Protein AF-A0A9Q4KYX9-F1 (afdb_monomer_lite)

Radius of gyration: 36.78 Å; chains: 1; bounding box: 116×82×74 Å

Sequence (321 aa):
MAEQTEFSCVSCETTFDPSPNGGFCPNCNTPHPDYEAPSGDDADSSDEESETADDAADDEDDLEVEYDEGEEAETDDEDEAETDADGEAEDDGDTPEEDEPATIECQSCDSTVDASAAFCPNCGEELEEADESEADESVELTECPDCGNSIDEESFCPSCGTDLDAIRESGGVDADDEEAADEAVDDEIGDDEADDADDETADDDASDDEASDDDADDVPTEVTLEIDGEPYTFGDGDVFGRRDEEWLADLVSASGGREEARYLSGEHLEFAVEDDGVYVTDVSTNGTKRNGTAMDGSEEKLEDGDTLELAGRAEIDVKLS

Structure (mmCIF, N/CA/C/O backbone):
data_AF-A0A9Q4KYX9-F1
#
_entry.id   AF-A0A9Q4KYX9-F1
#
loop_
_atom_site.group_PDB
_atom_site.id
_atom_site.type_symbol
_atom_site.label_atom_id
_atom_site.label_alt_id
_atom_site.label_comp_id
_atom_site.label_asym_id
_atom_site.label_entity_id
_atom_site.label_seq_id
_atom_site.pdbx_PDB_ins_code
_atom_site.Cartn_x
_atom_site.Cartn_y
_atom_site.Cartn_z
_atom_site.occupancy
_atom_site.B_iso_or_equiv
_atom_site.auth_seq_id
_atom_site.auth_comp_id
_atom_site.auth_asym_id
_atom_site.auth_atom_id
_atom_site.pdbx_PDB_model_num
ATOM 1 N N . MET A 1 1 ? 11.533 43.735 -27.942 1.00 39.75 1 MET A N 1
ATOM 2 C CA . MET A 1 1 ? 10.965 42.925 -29.035 1.00 39.75 1 MET A CA 1
ATOM 3 C C . MET A 1 1 ? 11.273 41.508 -28.609 1.00 39.75 1 MET A C 1
ATOM 5 O O . MET A 1 1 ? 12.447 41.190 -28.579 1.00 39.75 1 MET A O 1
ATOM 9 N N . ALA A 1 2 ? 10.293 40.781 -28.072 1.00 48.69 2 ALA A N 1
ATOM 10 C CA . ALA A 1 2 ? 10.509 39.403 -27.642 1.00 48.69 2 ALA A CA 1
ATOM 11 C C . ALA A 1 2 ? 10.568 38.551 -28.911 1.00 48.69 2 ALA A C 1
ATOM 13 O O . ALA A 1 2 ? 9.602 38.507 -29.673 1.00 48.69 2 ALA A O 1
ATOM 14 N N . GLU A 1 3 ? 11.744 38.015 -29.194 1.00 54.50 3 GLU A N 1
ATOM 15 C CA . GLU A 1 3 ? 11.976 37.076 -30.279 1.00 54.50 3 GLU A CA 1
ATOM 16 C C . GLU A 1 3 ? 11.372 35.753 -29.796 1.00 54.50 3 GLU A C 1
ATOM 18 O O . GLU A 1 3 ? 11.908 35.122 -28.891 1.00 54.50 3 GLU A O 1
ATOM 23 N N . GLN A 1 4 ? 10.174 35.412 -30.279 1.00 54.16 4 GLN A N 1
ATOM 24 C CA . GLN A 1 4 ? 9.513 34.157 -29.913 1.00 54.16 4 GLN A CA 1
ATOM 25 C C . GLN A 1 4 ? 10.382 33.019 -30.450 1.00 54.16 4 GLN A C 1
ATOM 27 O O . GLN A 1 4 ? 10.523 32.886 -31.667 1.00 54.16 4 GLN A O 1
ATOM 32 N N . THR A 1 5 ? 11.019 32.271 -29.551 1.00 68.81 5 THR A N 1
ATOM 33 C CA . THR A 1 5 ? 11.904 31.161 -29.914 1.00 68.81 5 THR A CA 1
ATOM 34 C C . THR A 1 5 ? 11.106 29.883 -29.698 1.00 68.81 5 THR A C 1
ATOM 36 O O . THR A 1 5 ? 11.122 29.282 -28.632 1.00 68.81 5 THR A O 1
ATOM 39 N N . GLU A 1 6 ? 10.292 29.553 -30.695 1.00 76.31 6 GLU A N 1
ATOM 40 C CA . GLU A 1 6 ? 9.500 28.327 -30.738 1.00 76.31 6 GLU A CA 1
ATOM 41 C C . GLU A 1 6 ? 10.394 27.152 -31.168 1.00 76.31 6 GLU A C 1
ATOM 43 O O . GLU A 1 6 ? 11.068 27.224 -32.197 1.00 76.31 6 GLU A O 1
ATOM 48 N N . PHE A 1 7 ? 10.418 26.081 -30.372 1.00 76.38 7 PHE A N 1
ATOM 49 C CA . PHE A 1 7 ? 11.241 24.892 -30.613 1.00 76.38 7 PHE A CA 1
ATOM 50 C C . PHE A 1 7 ? 10.361 23.662 -30.834 1.00 76.38 7 PHE A C 1
ATOM 52 O O . PHE A 1 7 ? 9.323 23.507 -30.193 1.00 76.38 7 PHE A O 1
ATOM 59 N N . SER A 1 8 ? 10.763 22.777 -31.746 1.00 84.88 8 SER A N 1
ATOM 60 C CA . SER A 1 8 ? 10.090 21.497 -31.988 1.00 84.88 8 SER A CA 1
ATOM 61 C C . SER A 1 8 ? 10.689 20.400 -31.115 1.00 84.88 8 SER A C 1
ATOM 63 O O . SER A 1 8 ? 11.897 20.171 -31.153 1.00 84.88 8 SER A O 1
ATOM 65 N N . CYS A 1 9 ? 9.850 19.693 -30.365 1.00 83.44 9 CYS A N 1
ATOM 66 C CA . CYS A 1 9 ? 10.270 18.531 -29.595 1.00 83.44 9 CYS A CA 1
ATOM 67 C C . CYS A 1 9 ? 10.758 17.407 -30.520 1.00 83.44 9 CYS A C 1
ATOM 69 O O . C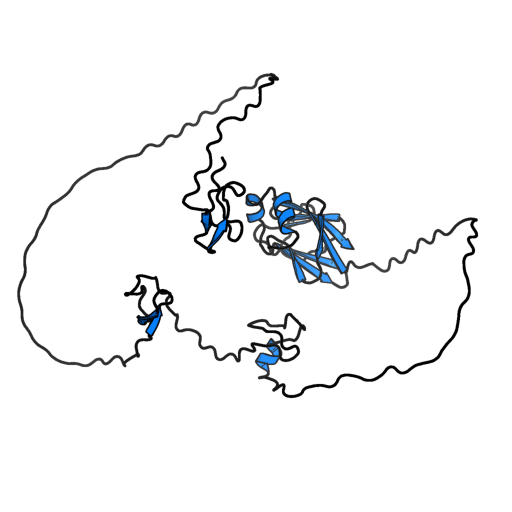YS A 1 9 ? 10.091 17.079 -31.496 1.00 83.44 9 CYS A O 1
ATOM 71 N N . VAL A 1 10 ? 11.893 16.788 -30.187 1.00 85.44 10 VAL A N 1
ATOM 72 C CA . VAL A 1 10 ? 12.452 15.672 -30.966 1.00 85.44 10 VAL A CA 1
ATOM 73 C C . VAL A 1 10 ? 11.676 14.362 -30.772 1.00 85.44 10 VAL A C 1
ATOM 75 O O . VAL A 1 10 ? 11.695 13.517 -31.656 1.00 85.44 10 VAL A O 1
ATOM 78 N N . SER A 1 11 ? 10.980 14.209 -29.639 1.00 83.62 11 SER A N 1
ATOM 79 C CA . SER A 1 11 ? 10.285 12.967 -29.269 1.00 83.62 11 SER A CA 1
ATOM 80 C C . SER A 1 11 ? 8.837 12.910 -29.747 1.00 83.62 11 SER A C 1
ATOM 82 O O . SER A 1 11 ? 8.336 11.837 -30.052 1.00 83.62 11 SER A O 1
ATOM 84 N N . CYS A 1 12 ? 8.142 14.049 -29.786 1.00 88.06 12 CYS A N 1
ATOM 85 C CA . CYS A 1 12 ? 6.713 14.103 -30.123 1.00 88.06 12 CYS A CA 1
ATOM 86 C C . CYS A 1 12 ? 6.371 15.169 -31.171 1.00 88.06 12 CYS A C 1
ATOM 88 O O . CYS A 1 12 ? 5.204 15.520 -31.337 1.00 88.06 12 CYS A O 1
ATOM 90 N N . GLU A 1 13 ? 7.391 15.750 -31.815 1.00 84.31 13 GLU A N 1
ATOM 91 C CA . GLU A 1 13 ? 7.285 16.754 -32.889 1.00 84.31 13 GLU A CA 1
ATOM 92 C C . GLU A 1 13 ? 6.485 18.020 -32.520 1.00 84.31 13 GLU A C 1
ATOM 94 O O . GLU A 1 13 ? 6.215 18.881 -33.358 1.00 84.31 13 GLU A O 1
ATOM 99 N N . THR A 1 14 ? 6.134 18.182 -31.243 1.00 85.31 14 THR A N 1
ATOM 100 C CA . THR A 1 14 ? 5.319 19.295 -30.762 1.00 85.31 14 THR A CA 1
ATOM 101 C C . THR A 1 14 ? 6.148 20.572 -30.725 1.00 85.31 14 THR A C 1
ATOM 103 O O . THR A 1 14 ? 7.193 20.623 -30.076 1.00 85.31 14 THR A O 1
ATOM 106 N N . THR A 1 15 ? 5.675 21.624 -31.393 1.00 87.12 15 THR A N 1
ATOM 107 C CA . THR A 1 15 ? 6.263 22.967 -31.306 1.00 87.12 15 THR A CA 1
ATOM 108 C C . THR A 1 15 ? 5.779 23.677 -30.045 1.00 87.12 15 THR A C 1
ATOM 110 O O . THR A 1 15 ? 4.575 23.854 -29.859 1.00 87.12 15 THR A O 1
ATOM 113 N N . PHE A 1 16 ? 6.701 24.101 -29.184 1.00 83.62 16 PHE A N 1
ATOM 114 C CA . PHE A 1 16 ? 6.383 24.786 -27.932 1.00 83.62 16 PHE A CA 1
ATOM 115 C C . PHE A 1 16 ? 7.427 25.857 -27.576 1.00 83.62 16 PHE A C 1
ATOM 117 O O . PHE A 1 16 ? 8.534 25.872 -28.115 1.00 83.62 16 PHE A O 1
ATOM 124 N N . ASP A 1 17 ? 7.060 26.772 -26.673 1.00 84.12 17 ASP A N 1
ATOM 125 C CA . ASP A 1 17 ? 7.996 27.728 -26.073 1.00 84.12 17 ASP A CA 1
ATOM 126 C C . ASP A 1 17 ? 8.567 27.122 -24.778 1.00 84.12 17 ASP A C 1
ATOM 128 O O . ASP A 1 17 ? 7.794 26.790 -23.868 1.00 84.12 17 ASP A O 1
ATOM 132 N N . PRO A 1 18 ? 9.892 26.932 -24.680 1.00 72.81 18 PRO A N 1
ATOM 133 C CA . PRO A 1 18 ? 10.507 26.300 -23.522 1.00 72.81 18 PRO A CA 1
ATOM 134 C C . PRO A 1 18 ? 10.666 27.234 -22.316 1.00 72.81 18 PRO A C 1
ATOM 136 O O . PRO A 1 18 ? 10.884 26.732 -21.215 1.00 72.81 18 PRO A O 1
ATOM 139 N N . SER A 1 19 ? 10.520 28.557 -22.471 1.00 77.81 19 SER A N 1
ATOM 140 C CA . SER A 1 19 ? 10.733 29.527 -21.384 1.00 77.81 19 SER A CA 1
ATOM 141 C C . SER A 1 19 ? 9.795 29.340 -20.179 1.00 77.81 19 SER A C 1
ATOM 143 O O . SER A 1 19 ? 10.288 29.368 -19.052 1.00 77.81 19 SER A O 1
ATOM 145 N N . PRO A 1 20 ? 8.467 29.134 -20.338 1.00 79.38 20 PRO A N 1
ATOM 146 C CA . PRO A 1 20 ? 7.572 28.905 -19.201 1.00 79.38 20 PRO A CA 1
ATOM 147 C C . PRO A 1 20 ? 7.720 27.514 -18.573 1.00 79.38 20 PRO A C 1
ATOM 149 O O . PRO A 1 20 ? 7.350 27.345 -17.417 1.00 79.38 20 PRO A O 1
ATOM 152 N N . ASN A 1 21 ? 8.257 26.537 -19.310 1.00 76.62 21 ASN A N 1
ATOM 153 C CA . ASN A 1 21 ? 8.382 25.143 -18.867 1.00 76.62 21 ASN A CA 1
ATOM 154 C C . ASN A 1 21 ? 9.833 24.752 -18.539 1.00 76.62 21 ASN A C 1
ATOM 156 O O . ASN A 1 21 ? 10.159 23.570 -18.486 1.00 76.62 21 ASN A O 1
ATOM 160 N N . GLY A 1 22 ? 10.730 25.731 -18.377 1.00 79.56 22 GLY A N 1
ATOM 161 C CA . GLY A 1 22 ? 12.123 25.490 -17.996 1.00 79.56 22 GLY A CA 1
ATOM 162 C C . GLY A 1 22 ? 12.908 24.588 -18.956 1.00 79.56 22 GLY A C 1
ATOM 163 O O . GLY A 1 22 ? 13.826 23.908 -18.509 1.00 79.56 22 GLY A O 1
ATOM 164 N N . GLY A 1 23 ? 12.560 24.555 -20.246 1.00 81.44 23 GLY A N 1
ATOM 165 C CA . GLY A 1 23 ? 13.227 23.699 -21.236 1.00 81.44 23 GLY A CA 1
ATOM 166 C C . GLY A 1 23 ? 12.545 22.368 -21.536 1.00 81.44 23 GLY A C 1
ATOM 167 O O . GLY A 1 23 ? 13.012 21.655 -22.423 1.00 81.44 23 GLY A O 1
ATOM 168 N N . PHE A 1 24 ? 11.452 22.026 -20.851 1.00 85.56 24 PHE A N 1
ATOM 169 C CA . PHE A 1 24 ? 10.786 20.728 -20.989 1.00 85.56 24 PHE A CA 1
ATOM 170 C C . PHE A 1 24 ? 9.553 20.793 -21.888 1.00 85.56 24 PHE A C 1
ATOM 172 O O . PHE A 1 24 ? 8.756 21.732 -21.818 1.00 85.56 24 PHE A O 1
ATOM 179 N N . CYS A 1 25 ? 9.382 19.776 -22.738 1.00 86.75 25 CYS A N 1
ATOM 180 C CA . CYS A 1 25 ? 8.198 19.658 -23.581 1.00 86.75 25 CYS A CA 1
ATOM 181 C C . CYS A 1 25 ? 6.944 19.393 -22.729 1.00 86.75 25 CYS A C 1
ATOM 183 O O . CYS A 1 25 ? 6.924 18.408 -21.998 1.00 86.75 25 CYS A O 1
ATOM 185 N N . PRO A 1 26 ? 5.858 20.172 -22.863 1.00 83.62 26 PRO A N 1
ATOM 186 C CA . PRO A 1 26 ? 4.655 19.991 -22.045 1.00 83.62 26 PRO A CA 1
ATOM 187 C C . PRO A 1 26 ? 3.869 18.711 -22.363 1.00 83.62 26 PRO A C 1
ATOM 189 O O . PRO A 1 26 ? 2.952 18.368 -21.629 1.00 83.62 26 PRO A O 1
ATOM 192 N N . ASN A 1 27 ? 4.174 18.035 -23.475 1.00 83.00 27 ASN A N 1
ATOM 193 C CA . ASN A 1 27 ? 3.432 16.854 -23.909 1.00 83.00 27 ASN A CA 1
ATOM 194 C C . ASN A 1 27 ? 4.113 15.540 -23.498 1.00 83.00 27 ASN A C 1
ATOM 196 O O . ASN A 1 27 ? 3.444 14.618 -23.056 1.00 83.00 27 ASN A O 1
ATOM 200 N N . CYS A 1 28 ? 5.439 15.466 -23.610 1.00 86.88 28 CYS A N 1
ATOM 201 C CA . CYS A 1 28 ? 6.199 14.241 -23.337 1.00 86.88 28 CYS A CA 1
ATOM 202 C C . CYS A 1 28 ? 7.338 14.443 -22.329 1.00 86.88 28 CYS A C 1
ATOM 204 O O . CYS A 1 28 ? 8.198 13.577 -22.185 1.00 86.88 28 CYS A O 1
ATOM 206 N N . ASN A 1 29 ? 7.402 15.619 -21.697 1.00 84.06 29 ASN A N 1
ATOM 207 C CA . ASN A 1 29 ? 8.410 16.011 -20.712 1.00 84.06 29 ASN A CA 1
ATOM 208 C C . ASN A 1 29 ? 9.868 15.794 -21.161 1.00 84.06 29 ASN A C 1
ATOM 210 O O . ASN A 1 29 ? 10.777 15.697 -20.343 1.00 84.06 29 ASN A O 1
ATOM 214 N N . THR A 1 30 ? 10.119 15.717 -22.472 1.00 84.88 30 THR A N 1
ATOM 215 C CA . THR A 1 30 ? 11.477 15.585 -23.002 1.00 84.88 30 THR A CA 1
ATOM 216 C C . THR A 1 30 ? 12.200 16.933 -22.881 1.00 84.88 30 THR A C 1
ATOM 218 O O . THR A 1 30 ? 11.659 17.940 -23.356 1.00 84.88 30 THR A O 1
ATOM 221 N N . PRO A 1 31 ? 13.403 16.980 -22.277 1.00 81.69 31 PRO A N 1
ATOM 222 C CA . PRO A 1 31 ? 14.211 18.192 -22.210 1.00 81.69 31 PRO A CA 1
ATOM 223 C C . PRO A 1 31 ? 14.716 18.578 -23.602 1.00 81.69 31 PRO A C 1
ATOM 225 O O . PRO A 1 31 ? 15.186 17.734 -24.368 1.00 81.69 31 PRO A O 1
ATOM 228 N N . HIS A 1 32 ? 14.631 19.859 -23.948 1.00 78.25 32 HIS A N 1
ATOM 229 C CA . HIS A 1 32 ? 15.130 20.343 -25.227 1.00 78.25 32 HIS A CA 1
ATOM 230 C C . HIS A 1 32 ? 16.661 20.538 -25.173 1.00 78.25 32 HIS A C 1
ATOM 232 O O . HIS A 1 32 ? 17.138 21.291 -24.323 1.00 78.25 32 HIS A O 1
ATOM 238 N N . PRO A 1 33 ? 17.448 19.925 -26.082 1.00 72.25 33 PRO A N 1
ATOM 239 C CA . PRO A 1 33 ? 18.915 19.900 -25.994 1.00 72.25 33 PRO A CA 1
ATOM 240 C C . PRO A 1 33 ? 19.588 21.266 -26.205 1.00 72.25 33 PRO A C 1
ATOM 242 O O . PRO A 1 33 ? 20.738 21.441 -25.819 1.00 72.25 33 PRO A O 1
ATOM 245 N N . ASP A 1 34 ? 18.881 22.223 -26.811 1.00 70.25 34 ASP A N 1
ATOM 246 C CA . ASP A 1 34 ? 19.382 23.577 -27.108 1.00 70.25 34 ASP A CA 1
ATOM 247 C C . ASP A 1 34 ? 18.855 24.642 -26.120 1.00 70.25 34 ASP A C 1
ATOM 249 O O . ASP A 1 34 ? 19.051 25.836 -26.324 1.00 70.25 34 ASP A O 1
ATOM 253 N N . TYR A 1 35 ? 18.129 24.245 -25.065 1.00 74.06 35 TYR A N 1
ATOM 254 C CA . TYR A 1 35 ? 17.616 25.204 -24.082 1.00 74.06 35 TYR A CA 1
ATOM 255 C C . TYR A 1 35 ? 18.672 25.529 -23.017 1.00 74.06 35 TYR A C 1
ATOM 257 O O . TYR A 1 35 ? 18.879 24.772 -22.069 1.00 74.06 35 TYR A O 1
ATOM 265 N N . GLU A 1 36 ? 19.314 26.689 -23.147 1.00 66.31 36 GLU A N 1
ATOM 266 C CA . GLU A 1 36 ? 20.147 27.273 -22.094 1.00 66.31 36 GLU A CA 1
ATOM 267 C C . GLU A 1 36 ? 19.270 28.110 -21.147 1.00 66.31 36 GLU A C 1
ATOM 269 O O . GLU A 1 36 ? 18.744 29.161 -21.523 1.00 66.31 36 GLU A O 1
ATOM 274 N N . ALA A 1 37 ? 19.093 27.650 -19.904 1.00 60.75 37 ALA A N 1
ATOM 275 C CA . ALA A 1 37 ? 18.365 28.413 -18.893 1.00 60.75 37 ALA A CA 1
ATOM 276 C C . ALA A 1 37 ? 19.088 29.746 -18.602 1.00 60.75 37 ALA A C 1
ATOM 278 O O . ALA A 1 37 ? 20.311 29.749 -18.420 1.00 60.75 37 ALA A O 1
ATOM 279 N N . PRO A 1 38 ? 18.374 30.886 -18.511 1.00 57.44 38 PRO A N 1
ATOM 280 C CA . PRO A 1 38 ? 19.005 32.144 -18.141 1.00 57.44 38 PRO A CA 1
ATOM 281 C C . PRO A 1 38 ? 19.521 32.036 -16.703 1.00 57.44 38 PRO A C 1
ATOM 283 O O . PRO A 1 38 ? 18.741 31.861 -15.768 1.00 57.44 38 PRO A O 1
ATOM 286 N N . SER A 1 39 ? 20.840 32.127 -16.525 1.00 49.47 39 SER A N 1
ATOM 287 C CA . SER A 1 39 ? 21.488 32.150 -15.212 1.00 49.47 39 SER A CA 1
ATOM 288 C C . SER A 1 39 ? 21.044 33.412 -14.465 1.00 49.47 39 SER A C 1
ATOM 290 O O . SER A 1 39 ? 21.536 34.509 -14.726 1.00 49.47 39 SER A O 1
ATOM 292 N N . GLY A 1 40 ? 20.044 33.272 -13.598 1.00 46.78 40 GLY A N 1
ATOM 293 C CA . GLY A 1 40 ? 19.577 34.334 -12.717 1.00 46.78 40 GLY A CA 1
ATOM 294 C C . GLY A 1 40 ? 20.472 34.445 -11.489 1.00 46.78 40 GLY A C 1
ATOM 295 O O . GLY A 1 40 ? 20.172 33.849 -10.460 1.00 46.78 40 GLY A O 1
ATOM 296 N N . ASP A 1 41 ? 21.553 35.215 -11.598 1.00 48.03 41 ASP A N 1
ATOM 297 C CA . ASP A 1 41 ? 22.024 36.020 -10.469 1.00 48.03 41 ASP A CA 1
ATOM 298 C C . ASP A 1 41 ? 20.931 37.060 -10.128 1.00 48.03 41 ASP A C 1
ATOM 300 O O . ASP A 1 41 ? 20.212 37.515 -11.018 1.00 48.03 41 ASP A O 1
ATOM 304 N N . ASP A 1 42 ? 20.842 37.433 -8.847 1.00 48.72 42 ASP A N 1
ATOM 305 C CA . ASP A 1 42 ? 19.945 38.431 -8.233 1.00 48.72 42 ASP A CA 1
ATOM 306 C C . ASP A 1 42 ? 18.595 37.930 -7.664 1.00 48.72 42 ASP A C 1
ATOM 308 O O . ASP A 1 42 ? 17.529 38.082 -8.263 1.00 48.72 42 ASP A O 1
ATOM 312 N N . ALA A 1 43 ? 18.624 37.493 -6.398 1.00 46.00 43 ALA A N 1
ATOM 313 C CA . ALA A 1 43 ? 17.553 37.782 -5.438 1.00 46.00 43 ALA A CA 1
ATOM 314 C C . ALA A 1 43 ? 18.109 37.895 -4.006 1.00 46.00 43 ALA A C 1
ATOM 316 O O . ALA A 1 43 ? 18.207 36.933 -3.250 1.00 46.00 43 ALA A O 1
ATOM 317 N N . ASP A 1 44 ? 18.478 39.132 -3.686 1.00 46.66 44 ASP A N 1
ATOM 318 C CA . ASP A 1 44 ? 18.613 39.740 -2.364 1.00 46.66 44 ASP A CA 1
ATOM 319 C C . ASP A 1 44 ? 17.484 39.325 -1.395 1.00 46.66 44 ASP A C 1
ATOM 321 O O . ASP A 1 44 ? 16.301 39.555 -1.660 1.00 46.66 44 ASP A O 1
ATOM 325 N N . SER A 1 45 ? 17.844 38.768 -0.236 1.00 39.09 45 SER A N 1
ATOM 326 C CA . SER A 1 45 ? 17.020 38.899 0.965 1.00 39.09 45 SER A CA 1
ATOM 327 C C . SER A 1 45 ? 17.914 39.121 2.176 1.00 39.09 45 SER A C 1
ATOM 329 O O . SER A 1 45 ? 18.793 38.323 2.493 1.00 39.09 45 SER A O 1
ATOM 331 N N . SER A 1 46 ? 17.713 40.290 2.772 1.00 45.28 46 SER A N 1
ATOM 332 C CA . SER A 1 46 ? 18.509 40.883 3.833 1.00 45.28 46 SER A CA 1
ATOM 333 C C . SER A 1 46 ? 18.380 40.136 5.163 1.00 45.28 46 SER A C 1
ATOM 335 O O . SER A 1 46 ? 17.280 39.900 5.653 1.00 45.28 46 SER A O 1
ATOM 337 N N . ASP A 1 47 ? 19.543 39.817 5.722 1.00 42.88 47 ASP A N 1
ATOM 338 C CA . ASP A 1 47 ? 19.972 40.050 7.106 1.00 42.88 47 ASP A CA 1
ATOM 339 C C . ASP A 1 47 ? 18.941 40.730 8.037 1.00 42.88 47 ASP A C 1
ATOM 341 O O . ASP A 1 47 ? 18.598 41.892 7.824 1.00 42.88 47 ASP A O 1
ATOM 345 N N . GLU A 1 48 ? 18.516 40.025 9.092 1.00 48.62 48 GLU A N 1
ATOM 346 C CA . GLU A 1 48 ? 18.322 40.598 10.433 1.00 48.62 48 GLU A CA 1
ATOM 347 C C . GLU A 1 48 ? 18.834 39.581 11.466 1.00 48.62 48 GLU A C 1
ATOM 349 O O . GLU A 1 48 ? 18.324 38.467 11.611 1.00 48.62 48 GLU A O 1
ATOM 354 N N . GLU A 1 49 ? 19.888 39.993 12.162 1.00 49.91 49 GLU A N 1
ATOM 355 C CA . GLU A 1 49 ? 20.591 39.261 13.205 1.00 49.91 49 GLU A CA 1
ATOM 356 C C . GLU A 1 49 ? 19.738 39.080 14.476 1.00 49.91 49 GLU A C 1
ATOM 358 O O . GLU A 1 49 ? 19.094 40.010 14.967 1.00 49.91 49 GLU A O 1
ATOM 363 N N . SER A 1 50 ? 19.812 37.899 15.097 1.00 42.59 50 SER A N 1
ATOM 364 C CA . SER A 1 50 ? 19.599 37.780 16.542 1.00 42.59 50 SER A CA 1
ATOM 365 C C . SER A 1 50 ? 20.532 36.730 17.137 1.00 42.59 50 SER A C 1
ATOM 367 O O . SER A 1 50 ? 20.306 35.524 17.095 1.00 42.59 50 SER A O 1
ATOM 369 N N . GLU A 1 51 ? 21.628 37.254 17.666 1.00 46.91 51 GLU A N 1
ATOM 370 C CA . GLU A 1 51 ? 22.615 36.619 18.526 1.00 46.91 51 GLU A CA 1
ATOM 371 C C . GLU A 1 51 ? 22.004 36.038 19.820 1.00 46.91 51 GLU A C 1
ATOM 373 O O . GLU A 1 51 ? 21.342 36.765 20.551 1.00 46.91 51 GLU A O 1
ATOM 378 N N . THR A 1 52 ? 22.326 34.784 20.174 1.00 40.00 52 THR A N 1
ATOM 379 C CA . THR A 1 52 ? 22.780 34.425 21.537 1.00 40.00 52 THR A CA 1
ATOM 380 C C . THR A 1 52 ? 23.536 33.084 21.580 1.00 40.00 52 THR A C 1
ATOM 382 O O . THR A 1 52 ? 22.928 32.030 21.447 1.00 40.00 52 THR A O 1
ATOM 385 N N . ALA A 1 53 ? 24.837 33.194 21.879 1.00 45.81 53 ALA A N 1
ATOM 386 C CA . ALA A 1 53 ? 25.651 32.427 22.838 1.00 45.81 53 ALA A CA 1
ATOM 387 C C . ALA A 1 53 ? 25.862 30.896 22.706 1.00 45.81 53 ALA A C 1
ATOM 389 O O . ALA A 1 53 ? 24.957 30.110 22.952 1.00 45.81 53 ALA A O 1
ATOM 390 N N . ASP A 1 54 ? 27.150 30.566 22.499 1.00 47.22 54 ASP A N 1
ATOM 391 C CA . ASP A 1 54 ? 27.971 29.537 23.172 1.00 47.22 54 ASP A CA 1
ATOM 392 C C . ASP A 1 54 ? 27.376 28.131 23.379 1.00 47.22 54 ASP A C 1
ATOM 394 O O . ASP A 1 54 ? 26.552 27.931 24.267 1.00 47.22 54 ASP A O 1
ATOM 398 N N . ASP A 1 55 ? 27.949 27.127 22.705 1.00 41.56 55 ASP A N 1
ATOM 399 C CA . ASP A 1 55 ? 28.782 26.134 23.404 1.00 41.56 55 ASP A CA 1
ATOM 400 C C . ASP A 1 55 ? 29.699 25.403 22.407 1.00 41.56 55 ASP A C 1
ATOM 402 O O . ASP A 1 55 ? 29.326 25.125 21.268 1.00 41.56 55 ASP A O 1
ATOM 406 N N . ALA A 1 56 ? 30.932 25.154 22.834 1.00 49.66 56 ALA A N 1
ATOM 407 C CA . ALA A 1 56 ? 32.021 24.608 22.041 1.00 49.66 56 ALA A CA 1
ATOM 408 C C . ALA A 1 56 ? 32.246 23.121 22.343 1.00 49.66 56 ALA A C 1
ATOM 410 O O . ALA A 1 56 ? 32.399 22.766 23.508 1.00 49.66 56 ALA A O 1
ATOM 411 N N . ALA A 1 57 ? 32.392 22.299 21.302 1.00 46.81 57 ALA A N 1
ATOM 412 C CA . ALA A 1 57 ? 33.237 21.095 21.249 1.00 46.81 57 ALA A CA 1
ATOM 413 C C . ALA A 1 57 ? 33.152 20.540 19.811 1.00 46.81 57 ALA A C 1
ATOM 415 O O . ALA A 1 57 ? 32.055 20.322 19.315 1.00 46.81 57 ALA A O 1
ATOM 416 N N . ASP A 1 58 ? 34.236 20.565 19.034 1.00 47.88 58 ASP A N 1
ATOM 417 C CA . ASP A 1 58 ? 35.250 19.493 18.989 1.00 47.88 58 ASP A CA 1
ATOM 418 C C . ASP A 1 58 ? 34.723 18.291 18.189 1.00 47.88 58 ASP A C 1
ATOM 420 O O . ASP A 1 58 ? 33.960 17.497 18.727 1.00 47.88 58 ASP A O 1
ATOM 424 N N . ASP A 1 59 ? 35.055 18.225 16.896 1.00 48.28 59 ASP A N 1
ATOM 425 C CA . ASP A 1 59 ? 35.790 17.089 16.317 1.00 48.28 59 ASP A CA 1
ATOM 426 C C . ASP A 1 59 ? 36.130 17.413 14.852 1.00 48.28 59 ASP A C 1
ATOM 428 O O . ASP A 1 59 ? 35.250 17.669 14.028 1.00 48.28 59 ASP A O 1
ATOM 432 N N . GLU A 1 60 ? 37.425 17.461 14.553 1.00 60.31 60 GLU A N 1
ATOM 433 C CA . GLU A 1 60 ? 37.949 17.552 13.194 1.00 60.31 60 GLU A CA 1
ATOM 434 C C . GLU A 1 60 ? 38.384 16.145 12.793 1.00 60.31 60 GLU A C 1
ATOM 436 O O . GLU A 1 60 ? 39.343 15.631 13.367 1.00 60.31 60 GLU A O 1
ATOM 441 N N . ASP A 1 61 ? 37.718 15.537 11.811 1.00 47.22 61 ASP A N 1
ATOM 442 C CA . ASP A 1 61 ? 38.298 14.411 11.078 1.00 47.22 61 ASP A CA 1
ATOM 443 C C . ASP A 1 61 ? 38.205 14.691 9.577 1.00 47.22 61 ASP A C 1
ATOM 445 O O . ASP A 1 61 ? 37.191 14.515 8.900 1.00 47.22 61 ASP A O 1
ATOM 449 N N . ASP A 1 62 ? 39.318 15.254 9.131 1.00 47.22 62 ASP A N 1
ATOM 450 C CA . ASP A 1 62 ? 39.776 15.451 7.773 1.00 47.22 62 ASP A CA 1
ATOM 451 C C . ASP A 1 62 ? 40.387 14.125 7.297 1.00 47.22 62 ASP A C 1
ATOM 453 O O . ASP A 1 62 ? 41.395 13.672 7.843 1.00 47.22 62 ASP A O 1
ATOM 457 N N . LEU A 1 63 ? 39.764 13.474 6.313 1.00 49.16 63 LEU A N 1
ATOM 458 C CA . LEU A 1 63 ? 40.351 12.332 5.611 1.00 49.16 63 LEU A CA 1
ATOM 459 C C . LEU A 1 63 ? 40.294 12.568 4.105 1.00 49.16 63 LEU A C 1
ATOM 461 O O . LEU A 1 63 ? 39.453 12.032 3.381 1.00 49.16 63 LEU A O 1
ATOM 465 N N . GLU A 1 64 ? 41.251 13.369 3.648 1.00 50.62 64 GLU A N 1
ATOM 466 C CA . GLU A 1 64 ? 41.821 13.257 2.312 1.00 50.62 64 GLU A CA 1
ATOM 467 C C . GLU A 1 64 ? 42.569 11.910 2.214 1.00 50.62 64 GLU A C 1
ATOM 469 O O . GLU A 1 64 ? 43.406 11.582 3.056 1.00 50.62 64 GLU A O 1
ATOM 474 N N . VAL A 1 65 ? 42.258 11.099 1.199 1.00 50.78 65 VAL A N 1
ATOM 475 C CA . VAL A 1 65 ? 43.170 10.045 0.734 1.00 50.78 65 VAL A CA 1
ATOM 476 C C . VAL A 1 65 ? 43.387 10.211 -0.759 1.00 50.78 65 VAL A C 1
ATOM 478 O O . VAL A 1 65 ? 42.548 9.880 -1.599 1.00 50.78 65 VAL A O 1
ATOM 481 N N . GLU A 1 66 ? 44.538 10.792 -1.057 1.00 44.62 66 GLU A N 1
ATOM 482 C CA . GLU A 1 66 ? 45.108 10.943 -2.379 1.00 44.62 66 GLU A CA 1
ATOM 483 C C . GLU A 1 66 ? 45.577 9.625 -3.026 1.00 44.62 66 GLU A C 1
ATOM 485 O O . GLU A 1 66 ? 46.002 8.662 -2.391 1.00 44.62 66 GLU A O 1
ATOM 490 N N . TYR A 1 67 ? 45.485 9.672 -4.351 1.00 48.72 67 TYR A N 1
ATOM 491 C CA . TYR A 1 67 ? 45.991 8.808 -5.406 1.00 48.72 67 TYR A CA 1
ATOM 492 C C . TYR A 1 67 ? 47.428 8.298 -5.183 1.00 48.72 67 TYR A C 1
ATOM 494 O O . TYR A 1 67 ? 48.330 9.082 -4.895 1.00 48.72 67 TYR A O 1
ATOM 502 N N . ASP A 1 68 ? 47.651 7.004 -5.437 1.00 47.09 68 ASP A N 1
ATOM 503 C CA . ASP A 1 68 ? 48.983 6.399 -5.563 1.00 47.09 68 ASP A CA 1
ATOM 504 C C . ASP A 1 68 ? 49.123 5.783 -6.967 1.00 47.09 68 ASP A C 1
ATOM 506 O O . ASP A 1 68 ? 48.446 4.815 -7.322 1.00 47.09 68 ASP A O 1
ATOM 510 N N . GLU A 1 69 ? 49.963 6.417 -7.788 1.00 50.22 69 GLU A N 1
ATOM 511 C CA . GLU A 1 69 ? 50.433 5.922 -9.082 1.00 50.22 69 GLU A CA 1
ATOM 512 C C . GLU A 1 69 ? 51.593 4.941 -8.867 1.00 50.22 69 GLU A C 1
ATOM 514 O O . GLU A 1 69 ? 52.592 5.270 -8.227 1.00 50.22 69 GLU A O 1
ATOM 519 N N . GLY A 1 70 ? 51.488 3.754 -9.468 1.00 46.44 70 GLY A N 1
ATOM 520 C CA . GLY A 1 70 ? 52.560 2.764 -9.539 1.00 46.44 70 GLY A CA 1
ATOM 521 C C . GLY A 1 70 ? 52.879 2.383 -10.985 1.00 46.44 70 GLY A C 1
ATOM 522 O O . GLY A 1 70 ? 52.277 1.460 -11.528 1.00 46.44 70 GLY A O 1
ATOM 523 N N . GLU A 1 71 ? 53.843 3.096 -11.572 1.00 52.75 71 GLU A N 1
ATOM 524 C CA . GLU A 1 71 ? 54.706 2.690 -12.701 1.00 52.75 71 GLU A CA 1
ATOM 525 C C . GLU A 1 71 ? 55.412 1.352 -12.314 1.00 52.75 71 GLU A C 1
ATOM 527 O O . GLU A 1 71 ? 55.624 1.084 -11.130 1.00 52.75 71 GLU A O 1
ATOM 532 N N . GLU A 1 72 ? 55.719 0.378 -13.181 1.00 48.12 72 GLU A N 1
ATOM 533 C CA . GLU A 1 72 ? 56.792 0.376 -14.186 1.00 48.12 72 GLU A CA 1
ATOM 534 C C . GLU A 1 72 ? 56.831 -0.965 -14.974 1.00 48.12 72 GLU A C 1
ATOM 536 O O . GLU A 1 72 ? 56.589 -2.035 -14.408 1.00 48.12 72 GLU A O 1
ATOM 541 N N . ALA A 1 73 ? 57.374 -0.875 -16.197 1.00 45.38 73 ALA A N 1
ATOM 542 C CA . ALA A 1 73 ? 58.271 -1.831 -16.879 1.00 45.38 73 ALA A CA 1
ATOM 543 C C . ALA A 1 73 ? 57.723 -2.856 -17.904 1.00 45.38 73 ALA A C 1
ATOM 545 O O . ALA A 1 73 ? 57.555 -4.044 -17.641 1.00 45.38 73 ALA A O 1
ATOM 546 N N . GLU A 1 74 ? 57.622 -2.351 -19.136 1.00 49.31 74 GLU A N 1
ATOM 547 C CA . GLU A 1 74 ? 58.056 -2.891 -20.440 1.00 49.31 74 GLU A CA 1
ATOM 548 C C . GLU A 1 74 ? 59.034 -4.098 -20.456 1.00 49.31 74 GLU A C 1
ATOM 550 O O . GLU A 1 74 ? 60.105 -4.035 -19.846 1.00 49.31 74 GLU A O 1
ATOM 555 N N . THR A 1 75 ? 58.773 -5.085 -21.333 1.00 37.38 75 THR A N 1
ATOM 556 C CA . THR A 1 75 ? 59.800 -5.750 -22.177 1.00 37.38 75 THR A CA 1
ATOM 557 C C . THR A 1 75 ? 59.218 -6.229 -23.524 1.00 37.38 75 THR A C 1
ATOM 559 O O . THR A 1 75 ? 58.416 -7.161 -23.542 1.00 37.38 75 THR A O 1
ATOM 562 N N . ASP A 1 76 ? 59.643 -5.557 -24.603 1.00 42.44 76 ASP A N 1
ATOM 563 C CA . ASP A 1 76 ? 60.099 -6.024 -25.943 1.00 42.44 76 ASP A CA 1
ATOM 564 C C . ASP A 1 76 ? 60.068 -7.561 -26.182 1.00 42.44 76 ASP A C 1
ATOM 566 O O . ASP A 1 76 ? 60.618 -8.314 -25.379 1.00 42.44 76 ASP A O 1
ATOM 570 N N . ASP A 1 77 ? 59.317 -8.081 -27.164 1.00 45.56 77 ASP A N 1
ATOM 571 C CA . ASP A 1 77 ? 59.672 -8.255 -28.598 1.00 45.56 77 ASP A CA 1
ATOM 572 C C . ASP A 1 77 ? 60.340 -9.615 -28.873 1.00 45.56 77 ASP A C 1
ATOM 574 O O . ASP A 1 77 ? 61.482 -9.815 -28.478 1.00 45.56 77 ASP A O 1
ATOM 578 N N . GLU A 1 78 ? 59.618 -10.529 -29.544 1.00 47.69 78 GLU A N 1
ATOM 579 C CA . GLU A 1 78 ? 60.173 -11.545 -30.461 1.00 47.69 78 GLU A CA 1
ATOM 580 C C . GLU A 1 78 ? 59.113 -11.877 -31.541 1.00 47.69 78 GLU A C 1
ATOM 582 O O . GLU A 1 78 ? 58.189 -12.668 -31.332 1.00 47.69 78 GLU A O 1
ATOM 587 N N . ASP A 1 79 ? 59.244 -11.218 -32.694 1.00 46.47 79 ASP A N 1
ATOM 588 C CA . ASP A 1 79 ? 58.717 -11.610 -34.011 1.00 46.47 79 ASP A CA 1
ATOM 589 C C . ASP A 1 79 ? 59.512 -12.811 -34.547 1.00 46.47 79 ASP A C 1
ATOM 591 O O . ASP A 1 79 ? 60.731 -12.723 -34.563 1.00 46.47 79 ASP A O 1
ATOM 595 N N . GLU A 1 80 ? 58.872 -13.889 -35.023 1.00 48.38 80 GLU A N 1
ATOM 596 C CA . GLU A 1 80 ? 59.463 -14.774 -36.048 1.00 48.38 80 GLU A CA 1
ATOM 597 C C . GLU A 1 80 ? 58.366 -15.537 -36.839 1.00 48.38 80 GLU A C 1
ATOM 599 O O . GLU A 1 80 ? 57.851 -16.576 -36.424 1.00 48.38 80 GLU A O 1
ATOM 604 N N . ALA A 1 81 ? 58.025 -14.968 -37.996 1.00 42.22 81 ALA A N 1
ATOM 605 C CA . ALA A 1 81 ? 57.817 -15.570 -39.325 1.00 42.22 81 ALA A CA 1
ATOM 606 C C . ALA A 1 81 ? 57.254 -17.011 -39.542 1.00 42.22 81 ALA A C 1
ATOM 608 O O . ALA A 1 81 ? 57.904 -18.017 -39.277 1.00 42.22 81 ALA A O 1
ATOM 609 N N . GLU A 1 82 ? 56.102 -17.052 -40.232 1.00 53.41 82 GLU A N 1
ATOM 610 C CA . GLU A 1 82 ? 55.791 -17.652 -41.559 1.00 53.41 82 GLU A CA 1
ATOM 611 C C . GLU A 1 82 ? 56.337 -19.042 -42.029 1.00 53.41 82 GLU A C 1
ATOM 613 O O . GLU A 1 82 ? 57.539 -19.302 -42.050 1.00 53.41 82 GLU A O 1
ATOM 618 N N . THR A 1 83 ? 55.430 -19.790 -42.701 1.00 39.03 83 THR A N 1
ATOM 619 C CA . THR A 1 83 ? 55.591 -20.926 -43.672 1.00 39.03 83 THR A CA 1
ATOM 620 C C . THR A 1 83 ? 55.861 -22.324 -43.075 1.00 39.03 83 THR A C 1
ATOM 622 O O . THR A 1 83 ? 56.584 -22.443 -42.099 1.00 39.03 83 THR A O 1
ATOM 625 N N . ASP A 1 84 ? 55.251 -23.451 -43.480 1.00 36.91 84 ASP A N 1
ATOM 626 C CA . ASP A 1 84 ? 54.848 -24.034 -44.778 1.00 36.91 84 ASP A CA 1
ATOM 627 C C . ASP A 1 84 ? 53.622 -24.978 -44.565 1.00 36.91 84 ASP A C 1
ATOM 629 O O . ASP A 1 84 ? 53.514 -25.621 -43.525 1.00 36.91 84 ASP A O 1
ATOM 633 N N . ALA A 1 85 ? 52.565 -24.961 -45.383 1.00 43.19 85 ALA A N 1
ATOM 634 C CA . ALA A 1 85 ? 52.316 -25.784 -46.583 1.00 43.19 85 ALA A CA 1
ATOM 635 C C . ALA A 1 85 ? 52.250 -27.333 -46.414 1.00 43.19 85 ALA A C 1
ATOM 637 O O . ALA A 1 85 ? 53.249 -27.980 -46.114 1.00 43.19 85 ALA A O 1
ATOM 638 N N . ASP A 1 86 ? 51.088 -27.872 -46.832 1.00 40.78 86 ASP A N 1
ATOM 639 C CA . ASP A 1 86 ? 50.828 -29.173 -47.499 1.00 40.78 86 ASP A CA 1
ATOM 640 C C . ASP A 1 86 ? 50.240 -30.362 -46.695 1.00 40.78 86 ASP A C 1
ATOM 642 O O . ASP A 1 86 ? 50.736 -30.738 -45.636 1.00 40.78 86 ASP A O 1
ATOM 646 N N . GLY A 1 87 ? 49.211 -30.998 -47.286 1.00 37.66 87 GLY A N 1
ATOM 647 C CA . GLY A 1 87 ? 48.697 -32.334 -46.934 1.00 37.66 87 GLY A CA 1
ATOM 648 C C . GLY A 1 87 ? 47.216 -32.343 -46.542 1.00 37.66 87 GLY A C 1
ATOM 649 O O . GLY A 1 87 ? 46.899 -32.223 -45.368 1.00 37.66 87 GLY A O 1
ATOM 650 N N . GLU A 1 88 ? 46.283 -32.235 -47.490 1.00 39.31 88 GLU A N 1
ATOM 651 C CA . GLU A 1 88 ? 45.603 -33.345 -48.194 1.00 39.31 88 GLU A CA 1
ATOM 652 C C . GLU A 1 88 ? 44.537 -34.088 -47.361 1.00 39.31 88 GLU A C 1
ATOM 654 O O . GLU A 1 88 ? 44.741 -34.471 -46.214 1.00 39.31 88 GLU A O 1
ATOM 659 N N . ALA A 1 89 ? 43.377 -34.218 -48.009 1.00 49.47 89 ALA A N 1
ATOM 660 C CA . ALA A 1 89 ? 42.088 -34.716 -47.549 1.00 49.47 89 ALA A CA 1
ATOM 661 C C . ALA A 1 89 ? 42.097 -36.150 -47.000 1.00 49.47 89 ALA A C 1
ATOM 663 O O . ALA A 1 89 ? 42.970 -36.922 -47.363 1.00 49.47 89 ALA A O 1
ATOM 664 N N . GLU A 1 90 ? 41.100 -36.465 -46.165 1.00 43.91 90 GLU A N 1
ATOM 665 C CA . GLU A 1 90 ? 40.093 -37.549 -46.267 1.00 43.91 90 GLU A CA 1
ATOM 666 C C . GLU A 1 90 ? 39.063 -37.226 -45.145 1.00 43.91 90 GLU A C 1
ATOM 668 O O . GLU A 1 90 ? 39.454 -37.012 -44.000 1.00 43.91 90 GLU A O 1
ATOM 673 N N . ASP A 1 91 ? 37.826 -36.823 -45.440 1.00 50.22 91 ASP A N 1
ATOM 674 C CA . ASP A 1 91 ? 36.655 -37.698 -45.653 1.00 50.22 91 ASP A CA 1
ATOM 675 C C . ASP A 1 91 ? 36.385 -38.662 -44.483 1.00 50.22 91 ASP A C 1
ATOM 677 O O . ASP A 1 91 ? 37.025 -39.698 -44.383 1.00 50.22 91 ASP A O 1
ATOM 681 N N . ASP A 1 92 ? 35.459 -38.260 -43.606 1.00 41.03 92 ASP A N 1
ATOM 682 C CA . ASP A 1 92 ? 34.614 -39.054 -42.692 1.00 41.03 92 ASP A CA 1
ATOM 683 C C . ASP A 1 92 ? 33.960 -37.993 -41.771 1.00 41.03 92 ASP A C 1
ATOM 685 O O . ASP A 1 92 ? 34.557 -37.516 -40.813 1.00 41.03 92 ASP A O 1
ATOM 689 N N . GLY A 1 93 ? 32.833 -37.382 -42.129 1.00 49.09 93 GLY A N 1
ATOM 690 C CA . GLY A 1 93 ? 31.555 -38.075 -42.197 1.00 49.09 93 GLY A CA 1
ATOM 691 C C . GLY A 1 93 ? 30.823 -37.938 -40.860 1.00 49.09 93 GLY A C 1
ATOM 692 O O . GLY A 1 93 ? 30.485 -38.948 -40.256 1.00 49.09 93 GLY A O 1
ATOM 693 N N . ASP A 1 94 ? 30.601 -36.705 -40.397 1.00 39.03 94 ASP A N 1
ATOM 694 C CA . ASP A 1 94 ? 29.644 -36.422 -39.328 1.00 39.03 94 ASP A CA 1
ATOM 695 C C . ASP A 1 94 ? 28.714 -35.323 -39.840 1.00 39.03 94 ASP A C 1
ATOM 697 O O . ASP A 1 94 ? 29.098 -34.169 -40.022 1.00 39.03 94 ASP A O 1
ATOM 701 N N . THR A 1 95 ? 27.532 -35.765 -40.248 1.00 47.50 95 THR A N 1
ATOM 702 C CA . THR A 1 95 ? 26.407 -34.935 -40.652 1.00 47.50 95 THR A CA 1
ATOM 703 C C . THR A 1 95 ? 25.673 -34.535 -39.376 1.00 47.50 95 THR A C 1
ATOM 705 O O . THR A 1 95 ? 24.965 -35.386 -38.835 1.00 47.50 95 THR A O 1
ATOM 708 N N . PRO A 1 96 ? 25.787 -33.289 -38.887 1.00 44.72 96 PRO A N 1
ATOM 709 C CA . PRO A 1 96 ? 24.682 -32.704 -38.164 1.00 44.72 96 PRO A CA 1
ATOM 710 C C . PRO A 1 96 ? 23.615 -32.370 -39.204 1.00 44.72 96 PRO A C 1
ATOM 712 O O . PRO A 1 96 ? 23.894 -31.816 -40.270 1.00 44.72 96 PRO A O 1
ATOM 715 N N . GLU A 1 97 ? 22.416 -32.848 -38.926 1.00 47.22 97 GLU A N 1
ATOM 716 C CA . GLU A 1 97 ? 21.221 -32.587 -39.706 1.00 47.22 97 GLU A CA 1
ATOM 717 C C . GLU A 1 97 ? 21.051 -31.069 -39.869 1.00 47.22 97 GLU A C 1
ATOM 719 O O . GLU A 1 97 ? 21.359 -30.306 -38.954 1.00 47.22 97 GLU A O 1
ATOM 724 N N . GLU A 1 98 ? 20.663 -30.648 -41.074 1.00 44.09 98 GLU A N 1
ATOM 725 C CA . GLU A 1 98 ? 20.370 -29.255 -41.402 1.00 44.09 98 GLU A CA 1
ATOM 726 C C . GLU A 1 98 ? 19.195 -28.793 -40.534 1.00 44.09 98 GLU A C 1
ATOM 728 O O . GLU A 1 98 ? 18.036 -29.053 -40.849 1.00 44.09 98 GLU A O 1
ATOM 733 N N . ASP A 1 99 ? 19.530 -28.158 -39.417 1.00 46.22 99 ASP A N 1
ATOM 734 C CA . ASP A 1 99 ? 18.661 -27.247 -38.693 1.00 46.22 99 ASP A CA 1
ATOM 735 C C . ASP A 1 99 ? 18.591 -25.977 -39.550 1.00 46.22 99 ASP A C 1
ATOM 737 O O . ASP A 1 99 ? 19.611 -25.334 -39.826 1.00 46.22 99 ASP A O 1
ATOM 741 N N . GLU A 1 100 ? 17.425 -25.718 -40.137 1.00 57.47 100 GLU A N 1
ATOM 742 C CA . GLU A 1 100 ? 17.216 -24.546 -40.983 1.00 57.47 100 GLU A CA 1
ATOM 743 C C . GLU A 1 100 ? 17.488 -23.308 -40.118 1.00 57.47 100 GLU A C 1
ATOM 745 O O . GLU A 1 100 ? 16.839 -23.178 -39.082 1.00 57.47 100 GLU A O 1
ATOM 750 N N . PRO A 1 101 ? 18.431 -22.410 -40.475 1.00 53.34 101 PRO A N 1
ATOM 751 C CA . PRO A 1 101 ? 18.733 -21.276 -39.617 1.00 53.34 101 PRO A CA 1
ATOM 752 C C . PRO A 1 101 ? 17.465 -20.437 -39.491 1.00 53.34 101 PRO A C 1
ATOM 754 O O . PRO A 1 101 ? 16.989 -19.873 -40.482 1.00 53.34 101 PRO A O 1
ATOM 757 N N . ALA A 1 102 ? 16.902 -20.385 -38.285 1.00 69.44 102 ALA A N 1
ATOM 758 C CA . ALA A 1 102 ? 15.821 -19.472 -37.980 1.00 69.44 102 ALA A CA 1
ATOM 759 C C . ALA A 1 102 ? 16.309 -18.056 -38.319 1.00 69.44 102 ALA A C 1
ATOM 761 O O . ALA A 1 102 ? 17.389 -17.633 -37.904 1.00 69.44 102 ALA A O 1
ATOM 762 N N . THR A 1 103 ? 15.554 -17.342 -39.148 1.00 81.06 103 THR A N 1
ATOM 763 C CA . THR A 1 103 ? 15.855 -15.958 -39.520 1.00 81.06 103 THR A CA 1
ATOM 764 C C . THR A 1 103 ? 14.846 -15.038 -38.858 1.00 81.06 103 THR A C 1
ATOM 766 O O . THR A 1 103 ? 13.645 -15.263 -38.999 1.00 81.06 103 THR A O 1
ATOM 769 N N . ILE A 1 104 ? 15.325 -13.990 -38.197 1.00 86.25 104 ILE A N 1
ATOM 770 C CA . ILE A 1 104 ? 14.518 -12.940 -37.574 1.00 86.25 104 ILE A CA 1
ATOM 771 C C . ILE A 1 104 ? 14.610 -11.645 -38.396 1.00 86.25 104 ILE A C 1
ATOM 773 O O . ILE A 1 104 ? 15.568 -11.421 -39.143 1.00 86.25 104 ILE A O 1
ATOM 777 N N . GLU A 1 105 ? 13.596 -10.788 -38.310 1.00 89.12 105 GLU A N 1
ATOM 778 C CA . GLU A 1 105 ? 13.583 -9.480 -38.969 1.00 89.12 105 GLU A CA 1
ATOM 779 C C . GLU A 1 105 ? 14.026 -8.391 -37.990 1.00 89.12 105 GLU A C 1
ATOM 781 O O . GLU A 1 105 ? 13.495 -8.260 -36.888 1.00 89.12 105 GLU A O 1
ATOM 786 N N . CYS A 1 106 ? 15.009 -7.585 -38.388 1.00 85.56 106 CYS A N 1
ATOM 787 C CA . CYS A 1 106 ? 15.461 -6.475 -37.558 1.00 85.56 106 CYS A CA 1
ATOM 788 C C . CYS A 1 106 ? 14.417 -5.347 -37.544 1.00 85.56 106 CYS A C 1
ATOM 790 O O . CYS A 1 106 ? 14.179 -4.718 -38.574 1.00 85.56 106 CYS A O 1
ATOM 792 N N . GLN A 1 107 ? 13.875 -5.027 -36.369 1.00 85.56 107 GLN A N 1
ATOM 793 C CA . GLN A 1 107 ? 12.837 -3.999 -36.190 1.00 85.56 107 GLN A CA 1
ATOM 794 C C . GLN A 1 107 ? 13.304 -2.577 -36.557 1.00 85.56 107 GLN A C 1
ATOM 796 O O . GLN A 1 107 ? 12.490 -1.729 -36.910 1.00 85.56 107 GLN A O 1
ATOM 801 N N . SER A 1 108 ? 14.616 -2.317 -36.517 1.00 83.81 108 SER A N 1
ATOM 802 C CA . SER A 1 108 ? 15.191 -1.000 -36.826 1.00 83.81 108 SER A CA 1
ATOM 803 C C . SER A 1 108 ? 15.482 -0.772 -38.318 1.00 83.81 108 SER A C 1
ATOM 805 O O . SER A 1 108 ? 15.617 0.377 -38.743 1.00 83.81 108 SER A O 1
ATOM 807 N N . CYS A 1 109 ? 15.623 -1.821 -39.140 1.00 88.00 109 CYS A N 1
ATOM 808 C CA . CYS A 1 109 ? 16.012 -1.656 -40.554 1.00 88.00 109 CYS A CA 1
ATOM 809 C C . CYS A 1 109 ? 15.407 -2.662 -41.544 1.00 88.00 109 CYS A C 1
ATOM 811 O O . CYS A 1 109 ? 15.834 -2.696 -42.704 1.00 88.00 109 CYS A O 1
ATOM 813 N N . ASP A 1 110 ? 14.477 -3.500 -41.087 1.00 86.38 110 ASP A N 1
ATOM 814 C CA . ASP A 1 110 ? 13.722 -4.483 -41.876 1.00 86.38 110 ASP A CA 1
ATOM 815 C C . ASP A 1 110 ? 14.612 -5.463 -42.663 1.00 86.38 110 ASP A C 1
ATOM 817 O O . ASP A 1 110 ? 14.228 -6.021 -43.692 1.00 86.38 110 ASP A O 1
ATOM 821 N N . SER A 1 111 ? 15.854 -5.656 -42.213 1.00 86.44 111 SER A N 1
ATOM 822 C CA . SER A 1 111 ? 16.769 -6.622 -42.813 1.00 86.44 111 SER A CA 1
ATOM 823 C C . SER A 1 111 ? 16.587 -7.981 -42.152 1.00 86.44 111 SER A C 1
ATOM 825 O O . SER A 1 111 ? 16.606 -8.083 -40.926 1.00 86.44 111 SER A O 1
ATOM 827 N N . THR A 1 112 ? 16.460 -9.022 -42.972 1.00 88.88 112 THR A N 1
ATOM 828 C CA . THR A 1 112 ? 16.470 -10.417 -42.523 1.00 88.88 112 THR A CA 1
ATOM 829 C C . THR A 1 112 ? 17.868 -10.792 -42.041 1.00 88.88 112 THR A C 1
ATOM 831 O O . THR A 1 112 ? 18.847 -10.624 -42.777 1.00 88.88 112 THR A O 1
ATOM 834 N N . VAL A 1 113 ? 17.957 -11.277 -40.809 1.00 86.25 113 VAL A N 1
ATOM 835 C CA . VAL A 1 113 ? 19.200 -11.625 -40.111 1.00 86.25 113 VAL A CA 1
ATOM 836 C C . VAL A 1 113 ? 19.029 -12.973 -39.411 1.00 86.25 113 VAL A C 1
ATOM 838 O O . VAL A 1 113 ? 17.908 -13.411 -39.168 1.00 86.25 113 VAL A O 1
ATOM 841 N N . ASP A 1 114 ? 20.123 -13.666 -39.127 1.00 83.56 114 ASP A N 1
ATOM 842 C CA . ASP A 1 114 ? 20.083 -14.939 -38.405 1.00 83.56 114 ASP A CA 1
ATOM 843 C C . ASP A 1 114 ? 19.578 -14.729 -36.966 1.00 83.56 114 ASP A C 1
ATOM 845 O O . ASP A 1 114 ? 20.018 -13.803 -36.287 1.00 83.56 114 ASP A O 1
ATOM 849 N N . ALA A 1 115 ? 18.681 -15.593 -36.485 1.00 76.19 115 ALA A N 1
ATOM 850 C CA . ALA A 1 115 ? 18.115 -15.512 -35.135 1.00 76.19 115 ALA A CA 1
ATOM 851 C C . ALA A 1 115 ? 19.163 -15.726 -34.030 1.00 76.19 115 ALA A C 1
ATOM 853 O O . ALA A 1 115 ? 18.976 -15.276 -32.908 1.00 76.19 115 ALA A O 1
ATOM 854 N N . SER A 1 116 ? 20.301 -16.347 -34.357 1.00 74.69 116 SER A N 1
ATOM 855 C CA . SER A 1 116 ? 21.444 -16.495 -33.451 1.00 74.69 116 SER A CA 1
ATOM 856 C C . SER A 1 116 ? 22.406 -15.294 -33.459 1.00 74.69 116 SER A C 1
ATOM 858 O O . SER A 1 116 ? 23.489 -15.368 -32.873 1.00 74.69 116 SER A O 1
ATOM 860 N N . ALA A 1 117 ? 22.120 -14.227 -34.214 1.00 81.56 117 ALA A N 1
ATOM 861 C CA . ALA A 1 117 ? 22.984 -13.053 -34.282 1.00 81.56 117 ALA A CA 1
ATOM 862 C C . ALA A 1 117 ? 22.653 -12.081 -33.145 1.00 81.56 117 ALA A C 1
ATOM 864 O O . ALA A 1 117 ? 21.556 -11.552 -33.104 1.00 81.56 117 ALA A O 1
ATOM 865 N N . ALA A 1 118 ? 23.630 -11.766 -32.289 1.00 83.56 118 ALA A N 1
ATOM 866 C CA . ALA A 1 118 ? 23.454 -10.798 -31.196 1.00 83.56 118 ALA A CA 1
ATOM 867 C C . ALA A 1 118 ? 23.289 -9.337 -31.671 1.00 83.56 118 ALA A C 1
ATOM 869 O O . ALA A 1 118 ? 22.826 -8.483 -30.926 1.00 83.56 118 ALA A O 1
ATOM 870 N N . PHE A 1 119 ? 23.696 -9.027 -32.908 1.00 89.56 119 PHE A N 1
ATOM 871 C CA . PHE A 1 119 ? 23.614 -7.680 -33.477 1.00 89.56 119 PHE A CA 1
ATOM 872 C C . PHE A 1 119 ? 23.262 -7.731 -34.961 1.00 89.56 119 PHE A C 1
ATOM 874 O O . PHE A 1 119 ? 23.781 -8.565 -35.710 1.00 89.56 119 PHE A O 1
ATOM 881 N N . CYS A 1 120 ? 22.453 -6.779 -35.423 1.00 89.81 120 CYS A N 1
ATOM 882 C CA . CYS A 1 120 ? 22.110 -6.641 -36.830 1.00 89.81 120 CYS A CA 1
ATOM 883 C C . CYS A 1 120 ? 23.326 -6.158 -37.647 1.00 89.81 120 CYS A C 1
ATOM 885 O O . CYS A 1 120 ? 23.784 -5.028 -37.459 1.00 89.81 120 CYS A O 1
ATOM 887 N N . PRO A 1 121 ? 23.813 -6.920 -38.646 1.00 86.31 121 PRO A N 1
ATOM 888 C CA . PRO A 1 121 ? 24.949 -6.512 -39.476 1.00 86.31 121 PRO A CA 1
ATOM 889 C C . PRO A 1 121 ? 24.649 -5.332 -40.416 1.00 86.31 121 PRO A C 1
ATOM 891 O O . PRO A 1 121 ? 25.572 -4.798 -41.032 1.00 86.31 121 PRO A O 1
ATOM 894 N N . ASN A 1 122 ? 23.378 -4.939 -40.574 1.00 85.44 122 ASN A N 1
ATOM 895 C CA . ASN A 1 122 ? 22.979 -3.849 -41.467 1.00 85.44 122 ASN A CA 1
ATOM 896 C C . ASN A 1 122 ? 22.919 -2.490 -40.751 1.00 85.44 122 ASN A C 1
ATOM 898 O O . ASN A 1 122 ? 23.421 -1.502 -41.285 1.00 85.44 122 ASN A O 1
ATOM 902 N N . CYS A 1 123 ? 22.356 -2.441 -39.538 1.00 87.75 123 CYS A N 1
ATOM 903 C CA . CYS A 1 123 ? 22.158 -1.193 -38.793 1.00 87.75 123 CYS A CA 1
ATOM 904 C C . CYS A 1 123 ? 22.906 -1.112 -37.452 1.00 87.75 123 CYS A C 1
ATOM 906 O O . CYS A 1 123 ? 23.055 -0.011 -36.928 1.00 87.75 123 CYS A O 1
ATOM 908 N N . GLY A 1 124 ? 23.426 -2.230 -36.936 1.00 84.81 124 GLY A N 1
ATOM 909 C CA . GLY A 1 124 ? 24.146 -2.289 -35.660 1.00 84.81 124 GLY A CA 1
ATOM 910 C C . GLY A 1 124 ? 23.259 -2.367 -34.415 1.00 84.81 124 GLY A C 1
ATOM 911 O O . GLY A 1 124 ? 23.797 -2.264 -33.320 1.00 84.81 124 GLY A O 1
ATOM 912 N N . GLU A 1 125 ? 21.943 -2.536 -34.580 1.00 85.56 125 GLU A N 1
ATOM 913 C CA . GLU A 1 125 ? 20.995 -2.739 -33.476 1.00 85.56 125 GLU A CA 1
ATOM 914 C C . GLU A 1 125 ? 21.251 -4.067 -32.752 1.00 85.56 125 GLU A C 1
ATOM 916 O O . GLU A 1 125 ? 21.563 -5.066 -33.408 1.00 85.56 125 GLU A O 1
ATOM 921 N N . GLU A 1 126 ? 21.113 -4.076 -31.428 1.00 87.69 126 GLU A N 1
ATOM 922 C CA . GLU A 1 126 ? 21.224 -5.282 -30.598 1.00 87.69 126 GLU A CA 1
ATOM 923 C C . GLU A 1 126 ? 19.954 -6.133 -30.765 1.00 87.69 126 GLU A C 1
ATOM 925 O O . GLU A 1 126 ? 18.839 -5.616 -30.740 1.00 87.69 126 GLU A O 1
ATOM 930 N N . LEU A 1 127 ? 20.118 -7.427 -31.038 1.00 80.56 127 LEU A N 1
ATOM 931 C CA . LEU A 1 127 ? 19.010 -8.348 -31.289 1.00 80.56 127 LEU A CA 1
ATOM 932 C C . LEU A 1 127 ? 18.857 -9.252 -30.070 1.00 80.56 127 LEU A C 1
ATOM 934 O O . LEU A 1 127 ? 19.790 -9.968 -29.707 1.00 80.56 127 LEU A O 1
ATOM 938 N N . GLU A 1 128 ? 17.687 -9.198 -29.444 1.00 67.00 128 GLU A N 1
ATOM 939 C CA . GLU A 1 128 ? 17.343 -10.063 -28.319 1.00 67.00 128 GLU A CA 1
ATOM 940 C C . GLU A 1 128 ? 17.159 -11.502 -28.828 1.00 67.00 128 GLU A C 1
ATOM 942 O O . GLU A 1 128 ? 16.456 -11.736 -29.814 1.00 67.00 128 GLU A O 1
ATOM 947 N N . GLU A 1 129 ? 17.842 -12.460 -28.192 1.00 60.16 129 GLU A N 1
ATOM 948 C CA . GLU A 1 129 ? 17.758 -13.883 -28.529 1.00 60.16 129 GLU A CA 1
ATOM 949 C C . GLU A 1 129 ? 16.302 -14.338 -28.353 1.00 60.16 129 GLU A C 1
ATOM 951 O O . GLU A 1 129 ? 15.779 -14.353 -27.239 1.00 60.16 129 GLU A O 1
ATOM 956 N N . ALA A 1 130 ? 15.627 -14.672 -29.458 1.00 52.81 130 ALA A N 1
ATOM 957 C CA . ALA A 1 130 ? 14.313 -15.297 -29.406 1.00 52.81 130 ALA A CA 1
ATOM 958 C C . ALA A 1 130 ? 14.498 -16.712 -28.847 1.00 52.81 130 ALA A C 1
ATOM 960 O O . ALA A 1 130 ? 14.851 -17.636 -29.579 1.00 52.81 130 ALA A O 1
ATOM 961 N N . ASP A 1 131 ? 14.345 -16.847 -27.533 1.00 40.28 131 ASP A N 1
ATOM 962 C CA . ASP A 1 131 ? 14.368 -18.127 -26.840 1.00 40.28 131 ASP A CA 1
ATOM 963 C C . ASP A 1 131 ? 13.255 -19.013 -27.421 1.00 40.28 131 ASP A C 1
ATOM 965 O O . ASP A 1 131 ? 12.068 -18.684 -27.371 1.00 40.28 131 ASP A O 1
ATOM 969 N N . GLU A 1 132 ? 13.649 -20.120 -28.048 1.00 48.31 132 GLU A N 1
ATOM 970 C CA . GLU A 1 132 ? 12.743 -21.146 -28.555 1.00 48.31 132 GLU A CA 1
ATOM 971 C C . GLU A 1 132 ? 12.211 -21.997 -27.387 1.00 48.31 132 GLU A C 1
ATOM 973 O O . GLU A 1 132 ? 12.518 -23.181 -27.249 1.00 48.31 132 GLU A O 1
ATOM 978 N N . SER A 1 133 ? 11.415 -21.371 -26.524 1.00 41.59 133 SER A N 1
ATOM 979 C CA . SER A 1 133 ? 10.478 -21.979 -25.576 1.00 41.59 133 SER A CA 1
ATOM 980 C C . SER A 1 133 ? 9.468 -20.879 -25.220 1.00 41.59 133 SER A C 1
ATOM 982 O O . SER A 1 133 ? 9.817 -19.876 -24.622 1.00 41.59 133 SER A O 1
ATOM 984 N N . GLU A 1 134 ? 8.236 -20.854 -25.720 1.00 42.88 134 GLU A N 1
ATOM 985 C CA . GLU A 1 134 ? 7.173 -21.827 -25.507 1.00 42.88 134 GLU A CA 1
ATOM 986 C C . GLU A 1 134 ? 6.143 -21.670 -26.644 1.00 42.88 134 GLU A C 1
ATOM 988 O O . GLU A 1 134 ? 5.453 -20.659 -26.752 1.00 42.88 134 GLU A O 1
ATOM 993 N N . ALA A 1 135 ? 6.000 -22.691 -27.487 1.00 44.88 135 ALA A N 1
ATOM 994 C CA . ALA A 1 135 ? 4.717 -22.960 -28.125 1.00 44.88 135 ALA A CA 1
ATOM 995 C C . ALA A 1 135 ? 3.939 -23.864 -27.161 1.00 44.88 135 ALA A C 1
ATOM 997 O O . ALA A 1 135 ? 3.892 -25.083 -27.348 1.00 44.88 135 ALA A O 1
ATOM 998 N N . ASP A 1 136 ? 3.409 -23.280 -26.088 1.00 40.44 136 ASP A N 1
ATOM 999 C CA . ASP A 1 136 ? 2.425 -23.950 -25.247 1.00 40.44 136 ASP A CA 1
ATOM 1000 C C . ASP A 1 136 ? 1.078 -23.843 -25.973 1.00 40.44 136 ASP A C 1
ATOM 1002 O O . ASP A 1 136 ? 0.474 -22.779 -26.047 1.00 40.44 136 ASP A O 1
ATOM 1006 N N . GLU A 1 137 ? 0.608 -24.943 -26.574 1.00 49.19 137 GLU A N 1
ATOM 1007 C CA . GLU A 1 137 ? -0.803 -25.076 -26.964 1.00 49.19 137 GLU A CA 1
ATOM 1008 C C . GLU A 1 137 ? -1.670 -25.214 -25.695 1.00 49.19 137 GLU A C 1
ATOM 1010 O O . GLU A 1 137 ? -2.362 -26.216 -25.492 1.00 49.19 137 GLU A O 1
ATOM 1015 N N . SER A 1 138 ? -1.643 -24.203 -24.830 1.00 46.88 138 SER A N 1
ATOM 1016 C CA . SER A 1 138 ? -2.799 -23.857 -24.021 1.00 46.88 138 SER A CA 1
ATOM 1017 C C . SER A 1 138 ? -3.775 -23.175 -24.963 1.00 46.88 138 SER A C 1
ATOM 1019 O O . SER A 1 138 ? -3.425 -22.271 -25.712 1.00 46.88 138 SER A O 1
ATOM 1021 N N . VAL A 1 139 ? -5.012 -23.660 -25.015 1.00 54.25 139 VAL A N 1
ATOM 1022 C CA . VAL A 1 139 ? -6.092 -22.933 -25.687 1.00 54.25 139 VAL A CA 1
ATOM 1023 C C . VAL A 1 139 ? -6.279 -21.626 -24.927 1.00 54.25 139 VAL A C 1
ATOM 1025 O O . VAL A 1 139 ? -6.947 -21.588 -23.895 1.00 54.25 139 VAL A O 1
ATOM 1028 N N . GLU A 1 140 ? -5.613 -20.586 -25.415 1.00 61.44 140 GLU A N 1
ATOM 1029 C CA . GLU A 1 140 ? -5.627 -19.248 -24.845 1.00 61.44 140 GLU A CA 1
ATOM 1030 C C . GLU A 1 140 ? -7.031 -18.701 -25.060 1.00 61.44 140 GLU A C 1
ATOM 1032 O O . GLU A 1 140 ? -7.434 -18.304 -26.159 1.00 61.44 140 GLU A O 1
ATOM 1037 N N . LEU A 1 141 ? -7.836 -18.795 -24.007 1.00 70.75 141 LEU A N 1
ATOM 1038 C CA . LEU A 1 141 ? -9.134 -18.163 -23.966 1.00 70.75 141 LEU A CA 1
ATOM 1039 C C . LEU A 1 141 ? -8.875 -16.659 -23.881 1.00 70.75 141 LEU A C 1
ATOM 1041 O O . LEU A 1 141 ? -8.712 -16.135 -22.791 1.00 70.75 141 LEU A O 1
ATOM 1045 N N . THR A 1 142 ? -8.790 -16.013 -25.044 1.00 82.62 142 THR A N 1
ATOM 1046 C CA . THR A 1 142 ? -8.489 -14.577 -25.192 1.00 82.62 142 THR A CA 1
ATOM 1047 C C . THR A 1 142 ? -9.687 -13.678 -24.872 1.00 82.62 142 THR A C 1
ATOM 1049 O O . THR A 1 142 ? -9.560 -12.460 -24.747 1.00 82.62 142 THR A O 1
ATOM 1052 N N . GLU A 1 143 ? -10.881 -14.267 -24.748 1.00 90.00 143 GLU A N 1
ATOM 1053 C CA . GLU A 1 143 ? -12.134 -13.566 -24.477 1.00 90.00 143 GLU A CA 1
ATOM 1054 C C . GLU A 1 143 ? -13.028 -14.406 -23.558 1.00 90.00 143 GLU A C 1
ATOM 1056 O O . GLU A 1 143 ? -13.174 -15.619 -23.726 1.00 90.00 143 GLU A O 1
ATOM 1061 N N . CYS A 1 144 ? -13.662 -13.762 -22.580 1.00 88.56 144 CYS A N 1
ATOM 1062 C CA . CYS A 1 144 ? -14.573 -14.430 -21.665 1.00 88.56 144 CYS A CA 1
ATOM 1063 C C . CYS A 1 144 ? -15.850 -14.856 -22.414 1.00 88.56 144 CYS A C 1
ATOM 1065 O O . CYS A 1 144 ? -16.521 -13.999 -22.987 1.00 88.56 144 CYS A O 1
ATOM 1067 N N . PRO A 1 145 ? -16.261 -16.136 -22.370 1.00 83.38 145 PRO A N 1
ATOM 1068 C CA . PRO A 1 145 ? -17.437 -16.610 -23.100 1.00 83.38 145 PRO A CA 1
ATOM 1069 C C . PRO A 1 145 ? -18.768 -16.110 -22.520 1.00 83.38 145 PRO A C 1
ATOM 1071 O O . PRO A 1 145 ? -19.786 -16.204 -23.198 1.00 83.38 145 PRO A O 1
ATOM 1074 N N . ASP A 1 146 ? -18.777 -15.600 -21.284 1.00 81.56 146 ASP A N 1
ATOM 1075 C CA . ASP A 1 146 ? -19.999 -15.145 -20.609 1.00 81.56 146 ASP A CA 1
ATOM 1076 C C . ASP A 1 146 ? -20.299 -13.658 -20.878 1.00 81.56 146 ASP A C 1
ATOM 1078 O O . ASP A 1 146 ? -21.448 -13.281 -21.100 1.00 81.56 146 ASP A O 1
ATOM 1082 N N . CYS A 1 147 ? -19.267 -12.804 -20.934 1.00 86.94 147 CYS A N 1
ATOM 1083 C CA . CYS A 1 147 ? -19.434 -11.357 -21.133 1.00 86.94 147 CYS A CA 1
ATOM 1084 C C . CYS A 1 147 ? -18.669 -10.758 -22.325 1.00 86.94 147 CYS A C 1
ATOM 1086 O O . CYS A 1 147 ? -18.848 -9.578 -22.627 1.00 86.94 147 CYS A O 1
ATOM 1088 N N . GLY A 1 148 ? -17.815 -11.534 -22.998 1.00 84.81 148 GLY A N 1
ATOM 1089 C CA . GLY A 1 148 ? -17.018 -11.092 -24.147 1.00 84.81 148 GLY A CA 1
ATOM 1090 C C . GLY A 1 148 ? -15.845 -10.168 -23.810 1.00 84.81 148 GLY A C 1
ATOM 1091 O O . GLY A 1 148 ? -15.286 -9.551 -24.711 1.00 84.81 148 GLY A O 1
ATOM 1092 N N . ASN A 1 149 ? -15.477 -10.018 -22.532 1.00 87.69 149 ASN A N 1
ATOM 1093 C CA . ASN A 1 149 ? -14.330 -9.193 -22.149 1.00 87.69 149 ASN A CA 1
ATOM 1094 C C . ASN A 1 149 ? -13.014 -9.879 -22.529 1.00 87.69 149 ASN A C 1
ATOM 1096 O O . ASN A 1 149 ? -12.866 -11.075 -22.281 1.00 87.69 149 ASN A O 1
ATOM 1100 N N . SER A 1 150 ? -12.058 -9.118 -23.065 1.00 87.69 150 SER A N 1
ATOM 1101 C CA . SER A 1 150 ? -10.711 -9.621 -23.343 1.00 87.69 150 SER A CA 1
ATOM 1102 C C . SER A 1 150 ? -10.021 -10.040 -22.049 1.00 87.69 150 SER A C 1
ATOM 1104 O O . SER A 1 150 ? -10.074 -9.313 -21.057 1.00 87.69 150 SER A O 1
ATOM 1106 N N . ILE A 1 151 ? -9.437 -11.227 -22.061 1.00 86.56 151 ILE A N 1
ATOM 1107 C CA . ILE A 1 151 ? -8.773 -11.862 -20.923 1.00 86.56 151 ILE A CA 1
ATOM 1108 C C . ILE A 1 151 ? -7.521 -12.561 -21.442 1.00 86.56 151 ILE A C 1
ATOM 1110 O O . ILE A 1 151 ? -7.515 -13.045 -22.571 1.00 86.56 151 ILE A O 1
ATOM 1114 N N . ASP A 1 152 ? -6.484 -12.626 -20.624 1.00 81.62 152 ASP A N 1
ATOM 1115 C CA . ASP A 1 152 ? -5.258 -13.350 -20.949 1.00 81.62 152 ASP A CA 1
ATOM 1116 C C . ASP A 1 152 ? -5.163 -14.567 -20.007 1.00 81.62 152 ASP A C 1
ATOM 1118 O O . ASP A 1 152 ? -5.892 -15.559 -20.144 1.00 81.62 152 ASP A O 1
ATOM 1122 N N . GLU A 1 153 ? -4.317 -14.482 -18.986 1.00 78.06 153 GLU A N 1
ATOM 1123 C CA . GLU A 1 153 ? -3.950 -15.599 -18.108 1.00 78.06 153 GLU A CA 1
ATOM 1124 C C . GLU A 1 153 ? -4.788 -15.658 -16.817 1.00 78.06 153 GLU A C 1
ATOM 1126 O O . GLU A 1 153 ? -4.523 -16.460 -15.924 1.00 78.06 153 GLU A O 1
ATOM 1131 N N . GLU A 1 154 ? -5.809 -14.808 -16.682 1.00 85.06 154 GLU A N 1
ATOM 1132 C CA . GLU A 1 154 ? -6.544 -14.654 -15.423 1.00 85.06 154 GLU A CA 1
ATOM 1133 C C . GLU A 1 154 ? -7.407 -15.877 -15.079 1.00 85.06 154 GLU A C 1
ATOM 1135 O O . GLU A 1 154 ? -8.068 -16.451 -15.947 1.00 85.06 154 GLU A O 1
ATOM 1140 N N . SER A 1 155 ? -7.470 -16.242 -13.794 1.00 88.19 155 SER A N 1
ATOM 1141 C CA . SER A 1 155 ? -8.346 -17.304 -13.269 1.00 88.19 155 SER A CA 1
ATOM 1142 C C . SER A 1 155 ? -9.830 -16.934 -13.279 1.00 88.19 155 SER A C 1
ATOM 1144 O O . SER A 1 155 ? -10.684 -17.808 -13.403 1.00 88.19 155 SER A O 1
ATOM 1146 N N . PHE A 1 156 ? -10.145 -15.640 -13.176 1.00 91.19 156 PHE A N 1
ATOM 1147 C CA . PHE A 1 156 ? -11.506 -15.103 -13.150 1.00 91.19 156 PHE A CA 1
ATOM 1148 C C . PHE A 1 156 ? -11.620 -13.894 -14.078 1.00 91.19 156 PHE A C 1
ATOM 1150 O O . PHE A 1 156 ? -10.689 -13.103 -14.184 1.00 91.19 156 PHE A O 1
ATOM 1157 N N . CYS A 1 157 ? -12.766 -13.721 -14.736 1.00 90.38 157 C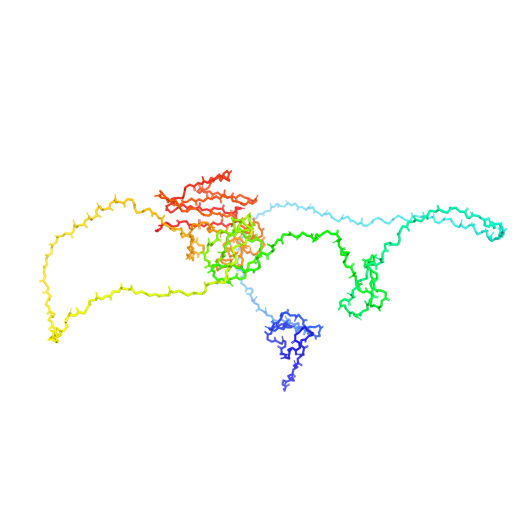YS A N 1
ATOM 1158 C CA . CYS A 1 157 ? -12.977 -12.587 -15.631 1.00 90.38 157 CYS A CA 1
ATOM 1159 C C . CYS A 1 157 ? -13.165 -11.274 -14.844 1.00 90.38 157 CYS A C 1
ATOM 1161 O O . CYS A 1 157 ? -14.115 -11.185 -14.060 1.00 90.38 157 CYS A O 1
ATOM 1163 N N . PRO A 1 158 ? -12.391 -10.212 -15.127 1.00 85.50 158 PRO A N 1
ATOM 1164 C CA . PRO A 1 158 ? -12.456 -8.946 -14.389 1.00 85.50 158 PRO A CA 1
ATOM 1165 C C . PRO A 1 158 ? -13.750 -8.156 -14.628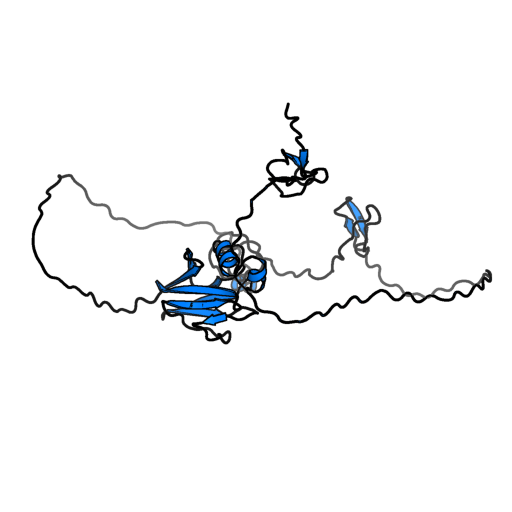 1.00 85.50 158 PRO A C 1
ATOM 1167 O O . PRO A 1 158 ? -14.082 -7.259 -13.861 1.00 85.50 158 PRO A O 1
ATOM 1170 N N . SER A 1 159 ? -14.508 -8.473 -15.683 1.00 87.12 159 SER A N 1
ATOM 1171 C CA . SER A 1 159 ? -15.759 -7.770 -15.991 1.00 87.12 159 SER A CA 1
ATOM 1172 C C . SER A 1 159 ? -17.011 -8.442 -15.422 1.00 87.12 159 SER A C 1
ATOM 1174 O O . SER A 1 159 ? -18.010 -7.751 -15.230 1.00 87.12 159 SER A O 1
ATOM 1176 N N . CYS A 1 160 ? -17.013 -9.763 -15.222 1.00 89.44 160 CYS A N 1
ATOM 1177 C CA . CYS A 1 160 ? -18.221 -10.500 -14.814 1.00 89.44 160 CYS A CA 1
ATOM 1178 C C . CYS A 1 160 ? -18.005 -11.516 -13.684 1.00 89.44 160 CYS A C 1
ATOM 1180 O O . CYS A 1 160 ? -18.981 -12.063 -13.178 1.00 89.44 160 CYS A O 1
ATOM 1182 N N . GLY A 1 161 ? -16.757 -11.780 -13.284 1.00 86.19 161 GLY A N 1
ATOM 1183 C CA . GLY A 1 161 ? -16.421 -12.720 -12.211 1.00 86.19 161 GLY A CA 1
ATOM 1184 C C . GLY A 1 161 ? -16.511 -14.201 -12.592 1.00 86.19 161 GLY A C 1
ATOM 1185 O O . GLY A 1 161 ? -16.447 -15.058 -11.715 1.00 86.19 161 GLY A O 1
ATOM 1186 N N . THR A 1 162 ? -16.671 -14.532 -13.877 1.00 89.81 162 THR A N 1
ATOM 1187 C CA . THR A 1 162 ? -16.712 -15.930 -14.340 1.00 89.81 162 THR A CA 1
ATOM 1188 C C . THR A 1 162 ? -15.372 -16.629 -14.105 1.00 89.81 162 THR A C 1
ATOM 1190 O O . THR A 1 162 ? -14.339 -16.081 -14.474 1.00 89.81 162 THR A O 1
ATOM 1193 N N . ASP A 1 163 ? -15.401 -17.842 -13.545 1.00 91.38 163 ASP A N 1
ATOM 1194 C CA . ASP A 1 163 ? -14.231 -18.707 -13.324 1.00 91.38 163 ASP A CA 1
ATOM 1195 C C . ASP A 1 163 ? -13.737 -19.288 -14.660 1.00 91.38 163 ASP A C 1
ATOM 1197 O O . ASP A 1 163 ? -14.398 -20.116 -15.294 1.00 91.38 163 ASP A O 1
ATOM 1201 N N . LEU A 1 164 ? -12.603 -18.778 -15.127 1.00 86.31 164 LEU A N 1
ATOM 1202 C CA . LEU A 1 164 ? -12.003 -19.085 -16.421 1.00 86.31 164 LEU A CA 1
ATOM 1203 C C . LEU A 1 164 ? -11.178 -20.369 -16.361 1.00 86.31 164 LEU A C 1
ATOM 1205 O O . LEU A 1 164 ? -11.135 -21.104 -17.348 1.00 86.31 164 LEU A O 1
ATOM 1209 N N . ASP A 1 165 ? -10.586 -20.689 -15.210 1.00 86.88 165 ASP A N 1
ATOM 1210 C CA . ASP A 1 165 ? -9.820 -21.924 -15.023 1.00 86.88 165 ASP A CA 1
ATOM 1211 C C . ASP A 1 165 ? -10.699 -23.163 -15.171 1.00 86.88 165 ASP A C 1
ATOM 1213 O O . ASP A 1 165 ? -10.370 -24.070 -15.942 1.00 86.88 165 ASP A O 1
ATOM 1217 N N . ALA A 1 166 ? -11.887 -23.166 -14.563 1.00 83.62 166 ALA A N 1
ATOM 1218 C CA . ALA A 1 166 ? -12.851 -24.248 -14.741 1.00 83.62 166 ALA A CA 1
ATOM 1219 C C . ALA A 1 166 ? -13.256 -24.441 -16.217 1.00 83.62 166 ALA A C 1
ATOM 1221 O O . ALA A 1 166 ? -13.556 -25.562 -16.649 1.00 83.62 166 ALA A O 1
ATOM 1222 N N . ILE A 1 167 ? -13.268 -23.366 -17.012 1.00 80.56 167 ILE A N 1
ATOM 1223 C CA . ILE A 1 167 ? -13.622 -23.386 -18.440 1.00 80.56 167 ILE A CA 1
ATOM 1224 C C . ILE A 1 167 ? -12.445 -23.884 -19.293 1.00 80.56 167 ILE A C 1
ATOM 1226 O O . ILE A 1 167 ? -12.649 -24.727 -20.175 1.00 80.56 167 ILE A O 1
ATOM 1230 N N . ARG A 1 168 ? -11.217 -23.435 -19.003 1.00 83.31 168 ARG A N 1
ATOM 1231 C CA . ARG A 1 168 ? -9.985 -23.916 -19.655 1.00 83.31 168 ARG A CA 1
ATOM 1232 C C . ARG A 1 168 ? -9.776 -25.413 -19.404 1.00 83.31 168 ARG A C 1
ATOM 1234 O O . ARG A 1 168 ? -9.492 -26.158 -20.341 1.00 83.31 168 ARG A O 1
ATOM 1241 N N . GLU A 1 169 ? -10.030 -25.892 -18.184 1.00 77.75 169 GLU A N 1
ATOM 1242 C CA . GLU A 1 169 ? -9.930 -27.317 -17.828 1.00 77.75 169 GLU A CA 1
ATOM 1243 C C . GLU A 1 169 ? -11.044 -28.190 -18.439 1.00 77.75 169 GLU A C 1
ATOM 1245 O O . GLU A 1 169 ? -10.852 -29.392 -18.653 1.00 77.75 169 GLU A O 1
ATOM 1250 N N . SER A 1 170 ? -12.219 -27.615 -18.725 1.00 67.25 170 SER A N 1
ATOM 1251 C CA . SER A 1 170 ? -13.379 -28.356 -19.247 1.00 67.25 170 SER A CA 1
ATOM 1252 C C . SER A 1 170 ? -13.494 -28.381 -20.776 1.00 67.25 170 SER A C 1
ATOM 1254 O O . SER A 1 170 ? -14.341 -29.109 -21.304 1.00 67.25 170 SER A O 1
ATOM 1256 N N . GLY A 1 171 ? -12.586 -27.708 -21.489 1.00 62.44 171 GLY A N 1
ATOM 1257 C CA . GLY A 1 171 ? -12.397 -27.876 -22.930 1.00 62.44 171 GLY A CA 1
ATOM 1258 C C . GLY A 1 171 ? -13.397 -27.125 -23.806 1.00 62.44 171 GLY A C 1
ATOM 1259 O O . GLY A 1 171 ? -13.821 -27.682 -24.816 1.00 62.44 171 GLY A O 1
ATOM 1260 N N . GLY A 1 172 ? -13.732 -25.884 -23.435 1.00 54.59 172 GLY A N 1
ATOM 1261 C CA . GLY A 1 172 ? -14.473 -24.940 -24.276 1.00 54.59 172 GLY A CA 1
ATOM 1262 C C . GLY A 1 172 ? -15.942 -25.318 -24.473 1.00 54.59 172 GLY A C 1
ATOM 1263 O O . GLY A 1 172 ? -16.281 -26.268 -25.175 1.00 54.59 172 GLY A O 1
ATOM 1264 N N . VAL A 1 173 ? -16.850 -24.546 -23.879 1.00 48.22 173 VAL A N 1
ATOM 1265 C CA . VAL A 1 173 ? -18.250 -24.571 -24.307 1.00 48.22 173 VAL A CA 1
ATOM 1266 C C . VAL A 1 173 ? -18.347 -23.745 -25.585 1.00 48.22 173 VAL A C 1
ATOM 1268 O O . VAL A 1 173 ? -18.129 -22.539 -25.559 1.00 48.22 173 VAL A O 1
ATOM 1271 N N . ASP A 1 174 ? -18.617 -24.398 -26.717 1.00 41.44 174 ASP A N 1
ATOM 1272 C CA . ASP A 1 174 ? -18.995 -23.719 -27.958 1.00 41.44 174 ASP A CA 1
ATOM 1273 C C . ASP A 1 174 ? -20.205 -22.807 -27.672 1.00 41.44 174 ASP A C 1
ATOM 1275 O O . ASP A 1 174 ? -21.342 -23.276 -27.571 1.00 41.44 174 ASP A O 1
ATOM 1279 N N . ALA A 1 175 ? -19.951 -21.509 -27.500 1.00 46.00 175 ALA A N 1
ATOM 1280 C CA . ALA A 1 175 ? -20.968 -20.485 -27.314 1.00 46.00 175 ALA A CA 1
ATOM 1281 C C . ALA A 1 175 ? -21.370 -19.920 -28.683 1.00 46.00 175 ALA A C 1
ATOM 1283 O O . ALA A 1 175 ? -20.906 -18.876 -29.128 1.00 46.00 175 ALA A O 1
ATOM 1284 N N . ASP A 1 176 ? -22.239 -20.663 -29.360 1.00 42.75 176 ASP A N 1
ATOM 1285 C CA . ASP A 1 176 ? -23.091 -20.174 -30.442 1.00 42.75 176 ASP A CA 1
ATOM 1286 C C . ASP A 1 176 ? -24.530 -20.365 -29.937 1.00 42.75 176 ASP A C 1
ATOM 1288 O O . ASP A 1 176 ? -25.165 -21.373 -30.244 1.00 42.75 176 ASP A O 1
ATOM 1292 N N . ASP A 1 177 ? -25.011 -19.484 -29.050 1.00 45.84 177 ASP A N 1
ATOM 1293 C CA . ASP A 1 177 ? -26.453 -19.339 -28.790 1.00 45.84 177 ASP A CA 1
ATOM 1294 C C . ASP A 1 177 ? -26.759 -17.996 -28.110 1.00 45.84 177 ASP A C 1
ATOM 1296 O O . ASP A 1 177 ? -26.625 -17.813 -26.901 1.00 45.84 177 ASP A O 1
ATOM 1300 N N . GLU A 1 178 ? -27.147 -17.040 -28.947 1.00 49.44 178 GLU A N 1
ATOM 1301 C CA . GLU A 1 178 ? -27.671 -15.737 -28.571 1.00 49.44 178 GLU A CA 1
ATOM 1302 C C . GLU A 1 178 ? -29.059 -15.820 -27.898 1.00 49.44 178 GLU A C 1
ATOM 1304 O O . GLU A 1 178 ? -29.933 -16.568 -28.335 1.00 49.44 178 GLU A O 1
ATOM 1309 N N . GLU A 1 179 ? -29.277 -14.898 -26.951 1.00 48.09 179 GLU A N 1
ATOM 1310 C CA . GLU A 1 179 ? -30.545 -14.208 -26.650 1.00 48.09 179 GLU A CA 1
ATOM 1311 C C . GLU A 1 179 ? -31.719 -14.999 -26.032 1.00 48.09 179 GLU A C 1
ATOM 1313 O O . GLU A 1 179 ? -32.417 -15.765 -26.696 1.00 48.09 179 GLU A O 1
ATOM 1318 N N . ALA A 1 180 ? -32.107 -14.604 -24.810 1.00 40.03 180 ALA A N 1
ATOM 1319 C CA . ALA A 1 180 ? -33.501 -14.231 -24.535 1.00 40.03 180 ALA A CA 1
ATOM 1320 C C . ALA A 1 180 ? -33.637 -13.441 -23.226 1.00 40.03 180 ALA A C 1
ATOM 1322 O O . ALA A 1 180 ? -33.627 -13.994 -22.124 1.00 40.03 180 ALA A O 1
ATOM 1323 N N . ALA A 1 181 ? -33.839 -12.140 -23.395 1.00 41.41 181 ALA A N 1
ATOM 1324 C CA . ALA A 1 181 ? -34.403 -11.241 -22.410 1.00 41.41 181 ALA A CA 1
ATOM 1325 C C . ALA A 1 181 ? -35.918 -11.476 -22.197 1.00 41.41 181 ALA A C 1
ATOM 1327 O O . ALA A 1 181 ? -36.616 -11.993 -23.072 1.00 41.41 181 ALA A O 1
ATOM 1328 N N . ASP A 1 182 ? -36.374 -10.993 -21.038 1.00 39.84 182 ASP A N 1
ATOM 1329 C CA . ASP A 1 182 ? -37.730 -10.557 -20.677 1.00 39.84 182 ASP A CA 1
ATOM 1330 C C . ASP A 1 182 ? -38.863 -11.586 -20.473 1.00 39.84 182 ASP A C 1
ATOM 1332 O O . ASP A 1 182 ? -39.162 -12.442 -21.302 1.00 39.84 182 ASP A O 1
ATOM 1336 N N . GLU A 1 183 ? -39.541 -11.445 -19.323 1.00 44.75 183 GLU A N 1
ATOM 1337 C CA . GLU A 1 183 ? -40.970 -11.081 -19.195 1.00 44.75 183 GLU A CA 1
ATOM 1338 C C . GLU A 1 183 ? -41.492 -11.501 -17.801 1.00 44.75 183 GLU A C 1
ATOM 1340 O O . GLU A 1 183 ? -41.695 -12.691 -17.547 1.00 44.75 183 GLU A O 1
ATOM 1345 N N . ALA A 1 184 ? -41.747 -10.530 -16.911 1.00 47.75 184 ALA A N 1
ATOM 1346 C CA . ALA A 1 184 ? -42.966 -10.439 -16.086 1.00 47.75 184 ALA A CA 1
ATOM 1347 C C . ALA A 1 184 ? -42.805 -9.421 -14.943 1.00 47.75 184 ALA A C 1
ATOM 1349 O O . ALA A 1 184 ? -42.232 -9.756 -13.913 1.00 47.75 184 ALA A O 1
ATOM 1350 N N . VAL A 1 185 ? -43.432 -8.247 -15.065 1.00 48.12 185 VAL A N 1
ATOM 1351 C CA . VAL A 1 185 ? -44.281 -7.701 -13.990 1.00 48.12 185 VAL A CA 1
ATOM 1352 C C . VAL A 1 185 ? -45.392 -6.840 -14.595 1.00 48.12 185 VAL A C 1
ATOM 1354 O O . VAL A 1 185 ? -45.199 -5.716 -15.046 1.00 48.12 185 VAL A O 1
ATOM 1357 N N . ASP A 1 186 ? -46.565 -7.458 -14.613 1.00 43.12 186 ASP A N 1
ATOM 1358 C CA . ASP A 1 186 ? -47.901 -6.895 -14.758 1.00 43.12 186 ASP A CA 1
ATOM 1359 C C . ASP A 1 186 ? -48.355 -6.453 -13.356 1.00 43.12 186 ASP A C 1
ATOM 1361 O O . ASP A 1 186 ? -48.407 -7.299 -12.466 1.00 43.12 186 ASP A O 1
ATOM 1365 N N . ASP A 1 187 ? -48.599 -5.158 -13.135 1.00 43.03 187 ASP A N 1
ATOM 1366 C CA . ASP A 1 187 ? -49.820 -4.686 -12.459 1.00 43.03 187 ASP A CA 1
ATOM 1367 C C . ASP A 1 187 ? -49.951 -3.161 -12.615 1.00 43.03 187 ASP A C 1
ATOM 1369 O O . ASP A 1 187 ? -49.186 -2.346 -12.097 1.00 43.03 187 ASP A O 1
ATOM 1373 N N . GLU A 1 188 ? -50.949 -2.809 -13.406 1.00 52.25 188 GLU A N 1
ATOM 1374 C CA . GLU A 1 188 ? -51.578 -1.505 -13.530 1.00 52.25 188 GLU A CA 1
ATOM 1375 C C . GLU A 1 188 ? -52.611 -1.290 -12.400 1.00 52.25 188 GLU A C 1
ATOM 1377 O O . GLU A 1 188 ? -52.920 -2.210 -11.656 1.00 52.25 188 GLU A O 1
ATOM 1382 N N . ILE A 1 189 ? -53.221 -0.094 -12.356 1.00 48.22 189 ILE A N 1
ATOM 1383 C CA . ILE A 1 189 ? -54.252 0.421 -11.420 1.00 48.22 189 ILE A CA 1
ATOM 1384 C C . ILE A 1 189 ? -53.657 1.181 -10.213 1.00 48.22 189 ILE A C 1
ATOM 1386 O O . ILE A 1 189 ? -53.008 0.607 -9.354 1.00 48.22 189 ILE A O 1
ATOM 1390 N N . GLY A 1 190 ? -53.880 2.480 -10.004 1.00 40.22 190 GLY A N 1
ATOM 1391 C CA . GLY A 1 190 ? -54.768 3.486 -10.598 1.00 40.22 190 GLY A CA 1
ATOM 1392 C C . GLY A 1 190 ? -54.415 4.839 -9.950 1.00 40.22 190 GLY A C 1
ATOM 1393 O O . GLY A 1 190 ? -53.958 4.874 -8.812 1.00 40.22 190 GLY A O 1
ATOM 1394 N N . ASP A 1 191 ? -54.316 5.910 -10.728 1.00 41.84 191 ASP A N 1
ATOM 1395 C CA . ASP A 1 191 ? -55.397 6.864 -11.026 1.00 41.84 191 ASP A CA 1
ATOM 1396 C C . ASP A 1 191 ? -55.659 7.856 -9.877 1.00 41.84 191 ASP A C 1
ATOM 1398 O O . ASP A 1 191 ? -56.128 7.468 -8.810 1.00 41.84 191 ASP A O 1
ATOM 1402 N N . ASP A 1 192 ? -55.418 9.131 -10.217 1.00 41.28 192 ASP A N 1
ATOM 1403 C CA . ASP A 1 192 ? -56.119 10.335 -9.743 1.00 41.28 192 ASP A CA 1
ATOM 1404 C C . ASP A 1 192 ? -55.882 10.784 -8.286 1.00 41.28 192 ASP A C 1
ATOM 1406 O O . ASP A 1 192 ? -55.977 10.006 -7.348 1.00 41.28 192 ASP A O 1
ATOM 1410 N N . GLU A 1 193 ? -55.684 12.045 -7.917 1.00 47.75 193 GLU A N 1
ATOM 1411 C CA . GLU A 1 193 ? -55.461 13.363 -8.522 1.00 47.75 193 GLU A CA 1
ATOM 1412 C C . GLU A 1 193 ? -55.125 14.261 -7.305 1.00 47.75 193 GLU A C 1
ATOM 1414 O O . GLU A 1 193 ? -55.477 13.945 -6.167 1.00 47.75 193 GLU A O 1
ATOM 1419 N N . ALA A 1 194 ? -54.445 15.372 -7.581 1.00 48.75 194 ALA A N 1
ATOM 1420 C CA . ALA A 1 194 ? -54.359 16.629 -6.828 1.00 48.75 194 ALA A CA 1
ATOM 1421 C C . ALA A 1 194 ? -55.039 16.768 -5.441 1.00 48.75 194 ALA A C 1
ATOM 1423 O O . ALA A 1 194 ? -56.246 16.588 -5.325 1.00 48.75 194 ALA A O 1
ATOM 1424 N N . ASP A 1 195 ? -54.304 17.316 -4.460 1.00 40.34 195 ASP A N 1
ATOM 1425 C CA . ASP A 1 195 ? -54.673 18.595 -3.811 1.00 40.34 195 ASP A CA 1
ATOM 1426 C C . ASP A 1 195 ? -53.521 19.146 -2.938 1.00 40.34 195 ASP A C 1
ATOM 1428 O O . ASP A 1 195 ? -52.905 18.400 -2.181 1.00 40.34 195 ASP A O 1
ATOM 1432 N N . ASP A 1 196 ? -53.253 20.447 -3.099 1.00 39.41 196 ASP A N 1
ATOM 1433 C CA . ASP A 1 196 ? -52.894 21.472 -2.098 1.00 39.41 196 ASP A CA 1
ATOM 1434 C C . ASP A 1 196 ? -51.969 21.124 -0.906 1.00 39.41 196 ASP A C 1
ATOM 1436 O O . ASP A 1 196 ? -52.249 20.286 -0.060 1.00 39.41 196 ASP A O 1
ATOM 1440 N N . ALA A 1 197 ? -50.779 21.726 -0.826 1.00 43.62 197 ALA A N 1
ATOM 1441 C CA . ALA A 1 197 ? -50.506 23.086 -0.331 1.00 43.62 197 ALA A CA 1
ATOM 1442 C C . ALA A 1 197 ? -50.479 23.199 1.208 1.00 43.62 197 ALA A C 1
ATOM 1444 O O . ALA A 1 197 ? -51.504 23.105 1.871 1.00 43.62 197 ALA A O 1
ATOM 1445 N N . ASP A 1 198 ? -49.264 23.460 1.706 1.00 46.44 198 ASP A N 1
ATOM 1446 C CA . ASP A 1 198 ? -48.913 24.416 2.770 1.00 46.44 198 ASP A CA 1
ATOM 1447 C C . ASP A 1 198 ? -49.834 24.466 4.006 1.00 46.44 198 ASP A C 1
ATOM 1449 O O . ASP A 1 198 ? -50.878 25.116 3.989 1.00 46.44 198 ASP A O 1
ATOM 1453 N N . ASP A 1 199 ? -49.391 23.871 5.119 1.00 41.78 199 ASP A N 1
ATOM 1454 C CA . ASP A 1 199 ? -49.784 24.361 6.445 1.00 41.78 199 ASP A CA 1
ATOM 1455 C C . ASP A 1 199 ? -48.655 24.141 7.456 1.00 41.78 199 ASP A C 1
ATOM 1457 O O . ASP A 1 199 ? -48.458 23.075 8.041 1.00 41.78 199 ASP A O 1
ATOM 1461 N N . GLU A 1 200 ? -47.886 25.209 7.616 1.00 51.81 200 GLU A N 1
ATOM 1462 C CA . GLU A 1 200 ? -46.932 25.435 8.685 1.00 51.81 200 GLU A CA 1
ATOM 1463 C C . GLU A 1 200 ? -47.695 25.584 10.014 1.00 51.81 200 GLU A C 1
ATOM 1465 O O . GLU A 1 200 ? -48.284 26.635 10.287 1.00 51.81 200 GLU A O 1
ATOM 1470 N N . THR A 1 201 ? -47.637 24.582 10.896 1.00 45.59 201 THR A N 1
ATOM 1471 C CA . THR A 1 201 ? -47.956 24.797 12.315 1.00 45.59 201 THR A CA 1
ATOM 1472 C C . THR A 1 201 ? -46.836 24.306 13.211 1.00 45.59 201 THR A C 1
ATOM 1474 O O . THR A 1 201 ? -46.588 23.111 13.352 1.00 45.59 201 THR A O 1
ATOM 1477 N N . ALA A 1 202 ? -46.187 25.297 13.808 1.00 51.50 202 ALA A N 1
ATOM 1478 C CA . ALA A 1 202 ? -45.229 25.199 14.884 1.00 51.50 202 ALA A CA 1
ATOM 1479 C C . ALA A 1 202 ? -45.851 24.717 16.210 1.00 51.50 202 ALA A C 1
ATOM 1481 O O . ALA A 1 202 ? -47.066 24.790 16.407 1.00 51.50 202 ALA A O 1
ATOM 1482 N N . ASP A 1 203 ? -44.929 24.365 17.114 1.00 42.88 203 ASP A N 1
ATOM 1483 C CA . ASP A 1 203 ? -45.055 24.240 18.572 1.00 42.88 203 ASP A CA 1
ATOM 1484 C C . ASP A 1 203 ? -45.754 22.971 19.102 1.00 42.88 203 ASP A C 1
ATOM 1486 O O . ASP A 1 203 ? -46.972 22.832 19.050 1.00 42.88 203 ASP A O 1
ATOM 1490 N N . ASP A 1 204 ? -44.993 22.073 19.741 1.00 41.53 204 ASP A N 1
ATOM 1491 C CA . ASP A 1 204 ? -44.717 22.135 21.193 1.00 41.53 204 ASP A CA 1
ATOM 1492 C C . ASP A 1 204 ? -44.344 20.738 21.750 1.00 41.53 204 ASP A C 1
ATOM 1494 O O . ASP A 1 204 ? -45.039 19.752 21.527 1.00 41.53 204 ASP A O 1
ATOM 1498 N N . ASP A 1 205 ? -43.276 20.729 22.548 1.00 42.09 205 ASP A N 1
ATOM 1499 C CA . ASP A 1 205 ? -43.066 19.885 23.733 1.00 42.09 205 ASP A CA 1
ATOM 1500 C C . ASP A 1 205 ? -42.766 18.370 23.613 1.00 42.09 205 ASP A C 1
ATOM 1502 O O . ASP A 1 205 ? -43.633 17.512 23.485 1.00 42.09 205 ASP A O 1
ATOM 1506 N N . ALA A 1 206 ? -41.490 18.098 23.902 1.00 44.09 206 ALA A N 1
ATOM 1507 C CA . ALA A 1 206 ? -41.029 17.202 24.963 1.00 44.09 206 ALA A CA 1
ATOM 1508 C C . ALA A 1 206 ? -41.033 15.672 24.769 1.00 44.09 206 ALA A C 1
ATOM 1510 O O . ALA A 1 206 ? -42.059 15.003 24.764 1.00 44.09 206 ALA A O 1
ATOM 1511 N N . SER A 1 207 ? -39.796 15.173 24.907 1.00 50.47 207 SER A N 1
ATOM 1512 C CA . SER A 1 207 ? -39.394 13.896 25.508 1.00 50.47 207 SER A CA 1
ATOM 1513 C C . SER A 1 207 ? -39.607 12.632 24.682 1.00 50.47 207 SER A C 1
ATOM 1515 O O . SER A 1 207 ? -40.681 12.053 24.708 1.00 50.47 207 SER A O 1
ATOM 1517 N N . ASP A 1 208 ? -38.507 12.213 24.056 1.00 42.25 208 ASP A N 1
ATOM 1518 C CA . ASP A 1 208 ? -38.129 10.848 23.653 1.00 42.25 208 ASP A CA 1
ATOM 1519 C C . ASP A 1 208 ? -36.728 11.051 23.027 1.00 42.25 208 ASP A C 1
ATOM 1521 O O . ASP A 1 208 ? -36.622 11.592 21.934 1.00 42.25 208 ASP A O 1
ATOM 1525 N N . ASP A 1 209 ? -35.568 10.934 23.679 1.00 48.56 209 ASP A N 1
ATOM 1526 C CA . ASP A 1 209 ? -35.020 9.814 24.459 1.00 48.56 209 ASP A CA 1
ATOM 1527 C C . ASP A 1 209 ? -35.394 8.426 23.934 1.00 48.56 209 ASP A C 1
ATOM 1529 O O . ASP A 1 209 ? -35.554 7.484 24.695 1.00 48.56 209 ASP A O 1
ATOM 1533 N N . GLU A 1 210 ? -35.453 8.295 22.609 1.00 48.19 210 GLU A N 1
ATOM 1534 C CA . GLU A 1 210 ? -35.229 7.009 21.961 1.00 48.19 210 GLU A CA 1
ATOM 1535 C C . GLU A 1 210 ? -33.735 6.926 21.653 1.00 48.19 210 GLU A C 1
ATOM 1537 O O . GLU A 1 210 ? -33.277 7.113 20.524 1.00 48.19 210 GLU A O 1
ATOM 1542 N N . ALA A 1 211 ? -32.964 6.653 22.709 1.00 50.66 211 ALA A N 1
ATOM 1543 C CA . ALA A 1 211 ? -31.804 5.794 22.567 1.00 50.66 211 ALA A CA 1
ATOM 1544 C C . ALA A 1 211 ? -32.316 4.484 21.956 1.00 50.66 211 ALA A C 1
ATOM 1546 O O . ALA A 1 211 ? -32.752 3.575 22.663 1.00 50.66 211 ALA A O 1
ATOM 1547 N N . SER A 1 212 ? -32.349 4.435 20.626 1.00 41.31 212 SER A N 1
ATOM 1548 C CA . SER A 1 212 ? -32.408 3.176 19.904 1.00 41.31 212 SER A CA 1
ATOM 1549 C C . SER A 1 212 ? -31.027 2.557 20.058 1.00 41.31 212 SER A C 1
ATOM 1551 O O . SER A 1 212 ? -30.144 2.741 19.231 1.00 41.31 212 SER A O 1
ATOM 1553 N N . ASP A 1 213 ? -30.853 1.918 21.211 1.00 48.28 213 ASP A N 1
ATOM 1554 C CA . ASP A 1 213 ? -29.925 0.820 21.478 1.00 48.28 213 ASP A CA 1
ATOM 1555 C C . ASP A 1 213 ? -30.398 -0.335 20.568 1.00 48.28 213 ASP A C 1
ATOM 1557 O O . ASP A 1 213 ? -31.053 -1.286 20.997 1.00 48.28 213 ASP A O 1
ATOM 1561 N N . ASP A 1 214 ? -30.214 -0.152 19.259 1.00 43.69 214 ASP A N 1
ATOM 1562 C CA . ASP A 1 214 ? -30.171 -1.235 18.284 1.00 43.69 214 ASP A CA 1
ATOM 1563 C C . ASP A 1 214 ? -28.681 -1.520 18.075 1.00 43.69 214 ASP A C 1
ATOM 1565 O O . ASP A 1 214 ? -28.124 -1.318 17.006 1.00 43.69 214 ASP A O 1
ATOM 1569 N N . ASP A 1 215 ? -28.012 -1.946 19.152 1.00 49.53 215 ASP A N 1
ATOM 1570 C CA . ASP A 1 215 ? -26.751 -2.685 19.097 1.00 49.53 215 ASP A CA 1
ATOM 1571 C C . ASP A 1 215 ? -27.047 -4.078 18.499 1.00 49.53 215 ASP A C 1
ATOM 1573 O O . ASP A 1 215 ? -26.918 -5.121 19.147 1.00 49.53 215 ASP A O 1
ATOM 1577 N N . ALA A 1 216 ? -27.560 -4.106 17.272 1.00 50.72 216 ALA A N 1
ATOM 1578 C CA . ALA A 1 216 ? -27.170 -5.135 16.335 1.00 50.72 216 ALA A CA 1
ATOM 1579 C C . ALA A 1 216 ? -25.811 -4.657 15.843 1.00 50.72 216 ALA A C 1
ATOM 1581 O O . ALA A 1 216 ? -25.769 -3.625 15.188 1.00 50.72 216 ALA A O 1
ATOM 1582 N N . ASP A 1 217 ? -24.738 -5.328 16.271 1.00 56.00 217 ASP A N 1
ATOM 1583 C CA . ASP A 1 217 ? -23.356 -5.051 15.880 1.00 56.00 217 ASP A CA 1
ATOM 1584 C C . ASP A 1 217 ? -23.315 -4.548 14.426 1.00 56.00 217 ASP A C 1
ATOM 1586 O O . ASP A 1 217 ? -23.513 -5.331 13.497 1.00 56.00 217 ASP A O 1
ATOM 1590 N N . ASP A 1 218 ? -23.167 -3.232 14.244 1.00 68.50 218 ASP A N 1
ATOM 1591 C CA . ASP A 1 218 ? -23.005 -2.615 12.931 1.00 68.50 218 ASP A CA 1
ATOM 1592 C C . ASP A 1 218 ? -21.594 -3.005 12.504 1.00 68.50 218 ASP A C 1
ATOM 1594 O O . ASP A 1 218 ? -20.599 -2.410 12.920 1.00 68.50 218 ASP A O 1
ATOM 1598 N N . VAL A 1 219 ? -21.507 -4.177 11.872 1.00 74.62 219 VAL A N 1
ATOM 1599 C CA . VAL A 1 219 ? -20.239 -4.756 11.458 1.00 74.62 219 VAL A CA 1
ATOM 1600 C C . VAL A 1 219 ? -19.736 -3.893 10.310 1.00 74.62 219 VAL A C 1
ATOM 1602 O O . VAL A 1 219 ? -20.433 -3.811 9.296 1.00 74.62 219 VAL A O 1
ATOM 1605 N N . PRO A 1 220 ? -18.562 -3.258 10.446 1.00 80.38 220 PRO A N 1
ATOM 1606 C CA . PRO A 1 220 ? -18.055 -2.394 9.398 1.00 80.38 220 PRO A CA 1
ATOM 1607 C C . PRO A 1 220 ? -17.802 -3.220 8.142 1.00 80.38 220 PRO A C 1
ATOM 1609 O O . PRO A 1 220 ? -17.128 -4.254 8.197 1.00 80.38 220 PRO A O 1
ATOM 1612 N N . THR A 1 221 ? -18.366 -2.774 7.022 1.00 85.00 221 THR A N 1
ATOM 1613 C CA . THR A 1 221 ? -18.221 -3.444 5.718 1.00 85.00 221 THR A CA 1
ATOM 1614 C C . THR A 1 221 ? -17.115 -2.838 4.861 1.00 85.00 221 THR A C 1
ATOM 1616 O O . THR A 1 221 ? -16.822 -3.341 3.781 1.00 85.00 221 THR A O 1
ATOM 1619 N N . GLU A 1 222 ? -16.518 -1.745 5.323 1.00 89.75 222 GLU A N 1
ATOM 1620 C CA . GLU A 1 222 ? -15.459 -1.013 4.642 1.00 89.75 222 GLU A CA 1
ATOM 1621 C C . GLU A 1 222 ? -14.519 -0.378 5.673 1.00 89.75 222 GLU A C 1
ATOM 1623 O O . GLU A 1 222 ? -14.905 -0.081 6.808 1.00 89.75 222 GLU A O 1
ATOM 1628 N N . VAL A 1 223 ? -13.263 -0.173 5.283 1.00 94.44 223 VAL A N 1
ATOM 1629 C CA . VAL A 1 223 ? -12.274 0.544 6.091 1.00 94.44 223 VAL A CA 1
ATOM 1630 C C . VAL A 1 223 ? -11.902 1.845 5.411 1.00 94.44 223 VAL A C 1
ATOM 1632 O O . VAL A 1 223 ? -11.598 1.881 4.224 1.00 94.44 223 VAL A O 1
ATOM 1635 N N . THR A 1 224 ? -11.892 2.927 6.179 1.00 96.00 224 THR A N 1
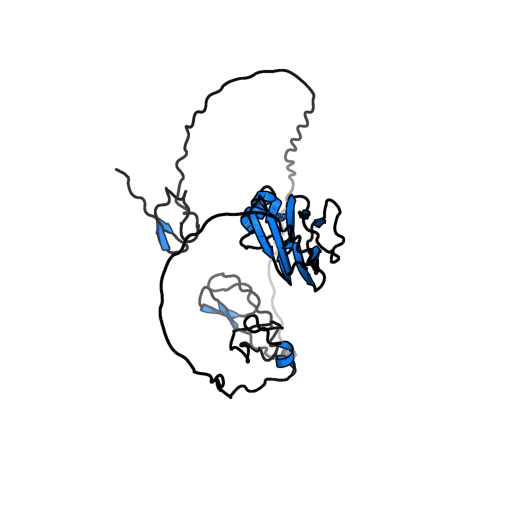ATOM 1636 C CA . THR A 1 224 ? -11.398 4.225 5.733 1.00 96.00 224 THR A CA 1
ATOM 1637 C C . THR A 1 224 ? -10.050 4.513 6.385 1.00 96.00 224 THR A C 1
ATOM 1639 O O . THR A 1 224 ? -9.944 4.580 7.608 1.00 96.00 224 THR A O 1
ATOM 1642 N N . LEU A 1 225 ? -9.016 4.721 5.578 1.00 95.56 225 LEU A N 1
ATOM 1643 C CA . LEU A 1 225 ? -7.710 5.197 6.022 1.00 95.56 225 LEU A CA 1
ATOM 1644 C C . LEU A 1 225 ? -7.634 6.714 5.871 1.00 95.56 225 LEU A C 1
ATOM 1646 O O . LEU A 1 225 ? -7.889 7.243 4.792 1.00 95.56 225 LEU A O 1
ATOM 1650 N N . GLU A 1 226 ? -7.254 7.420 6.930 1.00 95.75 226 GLU A N 1
ATOM 1651 C CA . GLU A 1 226 ? -6.991 8.857 6.894 1.00 95.75 226 GLU A CA 1
ATOM 1652 C C . GLU A 1 226 ? -5.483 9.114 6.789 1.00 95.75 226 GLU A C 1
ATOM 1654 O O . GLU A 1 226 ? -4.709 8.754 7.678 1.00 95.75 226 GLU A O 1
ATOM 1659 N N . ILE A 1 227 ? -5.066 9.749 5.692 1.00 95.00 227 ILE A N 1
ATOM 1660 C CA . ILE A 1 227 ? -3.665 10.055 5.378 1.00 95.00 227 ILE A CA 1
ATOM 1661 C C . ILE A 1 227 ? -3.538 11.571 5.248 1.00 95.00 227 ILE A C 1
ATOM 1663 O O . ILE A 1 227 ? -4.182 12.170 4.395 1.00 95.00 227 ILE A O 1
ATOM 1667 N N . ASP A 1 228 ? -2.748 12.207 6.116 1.00 89.88 228 ASP A N 1
ATOM 1668 C CA . ASP A 1 228 ? -2.630 13.680 6.199 1.00 89.88 228 ASP A CA 1
ATOM 1669 C C . ASP A 1 228 ? -3.991 14.417 6.316 1.00 89.88 228 ASP A C 1
ATOM 1671 O O . ASP A 1 228 ? -4.128 15.590 5.971 1.00 89.88 228 ASP A O 1
ATOM 1675 N N . GLY A 1 229 ? -5.019 13.738 6.842 1.00 89.06 229 GLY A N 1
ATOM 1676 C CA . GLY A 1 229 ? -6.383 14.264 6.967 1.00 89.06 229 GLY A CA 1
ATOM 1677 C C . GLY A 1 229 ? -7.300 13.999 5.766 1.00 89.06 229 GLY A C 1
ATOM 1678 O O . GLY A 1 229 ? -8.462 14.413 5.805 1.00 89.06 229 GLY A O 1
ATOM 1679 N N . GLU A 1 230 ? -6.819 13.318 4.722 1.00 94.44 230 GLU A N 1
ATOM 1680 C CA . GLU A 1 230 ? -7.620 12.897 3.568 1.00 94.44 230 GLU A CA 1
ATOM 1681 C C . GLU A 1 230 ? -8.090 11.438 3.734 1.00 94.44 230 GLU A C 1
ATOM 1683 O O . GLU A 1 230 ? -7.260 10.558 3.974 1.00 94.44 230 GLU A O 1
ATOM 1688 N N . PRO A 1 231 ? -9.410 11.165 3.668 1.00 95.38 231 PRO A N 1
ATOM 1689 C CA . PRO A 1 231 ? -9.956 9.822 3.837 1.00 95.38 231 PRO A CA 1
ATOM 1690 C C . PRO A 1 231 ? -9.974 9.028 2.523 1.00 95.38 231 PRO A C 1
ATOM 1692 O O . PRO A 1 231 ? -10.417 9.533 1.491 1.00 95.38 231 PRO A O 1
ATOM 1695 N N . TYR A 1 232 ? -9.595 7.755 2.604 1.00 95.56 232 TYR A N 1
ATOM 1696 C CA . TYR A 1 232 ? -9.578 6.792 1.503 1.00 95.56 232 TYR A CA 1
ATOM 1697 C C . TYR A 1 232 ? -10.256 5.494 1.929 1.00 95.56 232 TYR A C 1
ATOM 1699 O O . TYR A 1 232 ? -9.897 4.944 2.965 1.00 95.56 232 TYR A O 1
ATOM 1707 N N . THR A 1 233 ? -11.224 5.012 1.156 1.00 94.69 233 THR A N 1
ATOM 1708 C CA . THR A 1 233 ? -12.044 3.845 1.513 1.00 94.69 233 THR A CA 1
ATOM 1709 C C . THR A 1 233 ? -11.589 2.599 0.759 1.00 94.69 233 THR A C 1
ATOM 1711 O O . THR A 1 233 ? -11.348 2.666 -0.444 1.00 94.69 233 THR A O 1
ATOM 1714 N N . PHE A 1 234 ? -11.522 1.472 1.464 1.00 94.44 234 PHE A N 1
ATOM 1715 C CA . PHE A 1 234 ? -11.112 0.160 0.967 1.00 94.44 234 PHE A CA 1
ATOM 1716 C C . PHE A 1 234 ? -12.134 -0.898 1.399 1.00 94.44 234 PHE A C 1
ATOM 1718 O O . PHE A 1 234 ? -12.693 -0.824 2.499 1.00 94.44 234 PHE A O 1
ATOM 1725 N N . GLY A 1 235 ? -12.381 -1.871 0.530 1.00 92.75 235 GLY A N 1
ATOM 1726 C CA . GLY A 1 235 ? -13.255 -3.013 0.760 1.00 92.75 235 GLY A CA 1
ATOM 1727 C C . GLY A 1 235 ? -12.494 -4.336 0.860 1.00 92.75 235 GLY A C 1
ATOM 1728 O O . GLY A 1 235 ? -11.315 -4.389 1.212 1.00 92.75 235 GLY A O 1
ATOM 1729 N N . ASP A 1 236 ? -13.212 -5.424 0.583 1.00 94.12 236 ASP A N 1
ATOM 1730 C CA . ASP A 1 236 ? -12.675 -6.784 0.614 1.00 94.12 236 ASP A CA 1
ATOM 1731 C C . ASP A 1 236 ? -11.697 -7.039 -0.541 1.00 94.12 236 ASP A C 1
ATOM 1733 O O . ASP A 1 236 ? -12.042 -6.858 -1.711 1.00 94.12 236 ASP A O 1
ATOM 1737 N N . GLY A 1 237 ? -10.484 -7.482 -0.210 1.00 92.50 237 GLY A N 1
ATOM 1738 C CA . GLY A 1 237 ? -9.416 -7.774 -1.166 1.00 92.50 237 GLY A CA 1
ATOM 1739 C C . GLY A 1 237 ? -8.667 -6.542 -1.677 1.00 92.50 237 GLY A C 1
ATOM 1740 O O . GLY A 1 237 ? -7.769 -6.681 -2.509 1.00 92.50 237 GLY A O 1
ATOM 1741 N N . ASP A 1 238 ? -9.008 -5.342 -1.202 1.00 95.44 238 ASP A N 1
ATOM 1742 C CA . ASP A 1 238 ? -8.305 -4.124 -1.584 1.00 95.44 238 ASP A CA 1
ATOM 1743 C C . ASP A 1 238 ? -6.900 -4.074 -0.973 1.00 95.44 238 ASP A C 1
ATOM 1745 O O . ASP A 1 238 ? -6.655 -4.468 0.172 1.00 95.44 238 ASP A O 1
ATOM 1749 N N . VAL A 1 239 ? -5.961 -3.536 -1.750 1.00 95.44 239 VAL A N 1
ATOM 1750 C CA . VAL A 1 239 ? -4.556 -3.409 -1.361 1.00 95.44 239 VAL A CA 1
ATOM 1751 C C . VAL A 1 239 ? -4.170 -1.950 -1.198 1.00 95.44 239 VAL A C 1
ATOM 1753 O O . VAL A 1 239 ? -4.542 -1.090 -1.989 1.00 95.44 239 VAL A O 1
ATOM 1756 N N . PHE A 1 240 ? -3.349 -1.673 -0.192 1.00 95.81 240 PHE A N 1
ATOM 1757 C CA . PHE A 1 240 ? -2.845 -0.337 0.082 1.00 95.81 240 PHE A CA 1
ATOM 1758 C C . PHE A 1 240 ? -1.321 -0.310 0.112 1.00 95.81 240 PHE A C 1
ATOM 1760 O O . PHE A 1 240 ? -0.666 -1.151 0.730 1.00 95.81 240 PHE A O 1
ATOM 1767 N N . GLY A 1 241 ? -0.730 0.685 -0.544 1.00 94.94 241 GLY A N 1
ATOM 1768 C CA . GLY A 1 241 ? 0.715 0.875 -0.574 1.00 94.94 241 GLY A CA 1
ATOM 1769 C C . GLY A 1 241 ? 1.159 1.875 -1.634 1.00 94.94 241 GLY A C 1
ATOM 1770 O O . GLY A 1 241 ? 0.410 2.768 -2.031 1.00 94.94 241 GLY A O 1
ATOM 1771 N N . ARG A 1 242 ? 2.409 1.747 -2.091 1.00 94.69 242 ARG A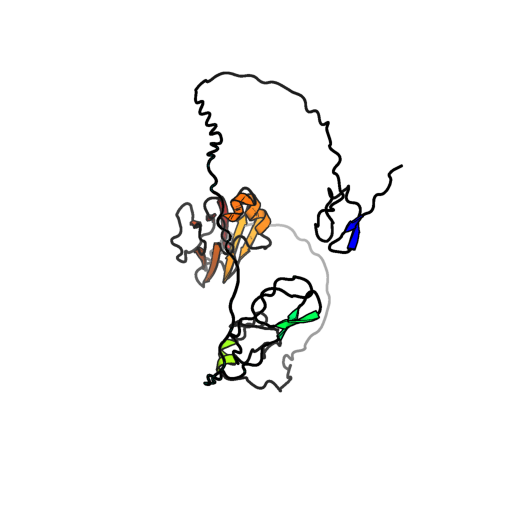 N 1
ATOM 1772 C CA . ARG A 1 242 ? 3.041 2.639 -3.079 1.00 94.69 242 ARG A CA 1
ATOM 1773 C C . ARG A 1 242 ? 2.631 2.292 -4.523 1.00 94.69 242 ARG A C 1
ATOM 1775 O O . ARG A 1 242 ? 3.505 2.078 -5.368 1.00 94.69 242 ARG A O 1
ATOM 1782 N N . ARG A 1 243 ? 1.329 2.205 -4.796 1.00 91.81 243 ARG A N 1
ATOM 1783 C CA . ARG A 1 243 ? 0.761 2.078 -6.153 1.00 91.81 243 ARG A CA 1
ATOM 1784 C C . ARG A 1 243 ? 0.338 3.448 -6.670 1.00 91.81 243 ARG A C 1
ATOM 1786 O O . ARG A 1 243 ? 0.091 4.344 -5.873 1.00 91.81 243 ARG A O 1
ATOM 1793 N N . ASP A 1 244 ? 0.284 3.615 -7.988 1.00 84.75 244 ASP A N 1
ATOM 1794 C CA . ASP A 1 244 ? -0.187 4.840 -8.650 1.00 84.75 244 ASP A CA 1
ATOM 1795 C C . ASP A 1 244 ? -1.718 4.979 -8.541 1.00 84.75 244 ASP A C 1
ATOM 1797 O O . ASP A 1 244 ? -2.445 4.853 -9.524 1.00 84.75 244 ASP A O 1
ATOM 1801 N N . GLU A 1 245 ? -2.192 5.226 -7.319 1.00 93.56 245 GLU A N 1
ATOM 1802 C CA . GLU A 1 245 ? -3.605 5.379 -6.957 1.00 93.56 245 GLU A CA 1
ATOM 1803 C C . GLU A 1 245 ? -3.868 6.737 -6.292 1.00 93.56 245 GLU A C 1
ATOM 1805 O O . GLU A 1 245 ? -2.945 7.529 -6.075 1.00 93.56 245 GLU A O 1
ATOM 1810 N N . GLU A 1 246 ? -5.137 7.037 -6.002 1.00 92.56 246 GLU A N 1
ATOM 1811 C CA . GLU A 1 246 ? -5.581 8.367 -5.552 1.00 92.56 246 GLU A CA 1
ATOM 1812 C C . GLU A 1 246 ? -4.868 8.826 -4.271 1.00 92.56 246 GLU A C 1
ATOM 1814 O O . GLU A 1 246 ? -4.505 9.994 -4.158 1.00 92.56 246 GLU A O 1
ATOM 1819 N N . TRP A 1 247 ? -4.559 7.896 -3.366 1.00 94.12 247 TRP A N 1
ATOM 1820 C CA . TRP A 1 247 ? -3.866 8.175 -2.106 1.00 94.12 247 TRP A CA 1
ATOM 1821 C C . TRP A 1 247 ? -2.347 8.340 -2.228 1.00 94.12 247 TRP A C 1
ATOM 1823 O O . TRP A 1 247 ? -1.691 8.691 -1.245 1.00 94.12 247 TRP A O 1
ATOM 1833 N N . LEU A 1 248 ? -1.732 8.043 -3.382 1.00 94.50 248 LEU A N 1
ATOM 1834 C CA . LEU A 1 248 ? -0.268 7.985 -3.486 1.00 94.50 248 LEU A CA 1
ATOM 1835 C C . LEU A 1 248 ? 0.380 9.333 -3.173 1.00 94.50 248 LEU A C 1
ATOM 1837 O O . LEU A 1 248 ? 1.435 9.378 -2.540 1.00 94.50 248 LEU A O 1
ATOM 1841 N N . ALA A 1 249 ? -0.227 10.426 -3.635 1.00 94.12 249 ALA A N 1
ATOM 1842 C CA . ALA A 1 249 ? 0.302 11.766 -3.415 1.00 94.12 249 ALA A CA 1
ATOM 1843 C C . ALA A 1 249 ? 0.389 12.088 -1.915 1.00 94.12 249 ALA A C 1
ATOM 1845 O O . ALA A 1 249 ? 1.441 12.537 -1.442 1.00 94.12 249 ALA A O 1
ATOM 1846 N N . ASP A 1 250 ? -0.665 11.773 -1.167 1.00 96.00 250 ASP A N 1
ATOM 1847 C CA . ASP A 1 250 ? -0.740 12.015 0.274 1.00 96.00 250 ASP A CA 1
ATOM 1848 C C . ASP A 1 250 ? 0.117 11.040 1.055 1.00 96.00 250 ASP A C 1
ATOM 1850 O O . ASP A 1 250 ? 0.832 11.451 1.963 1.00 96.00 250 ASP A O 1
ATOM 1854 N N . LEU A 1 251 ? 0.177 9.775 0.640 1.00 94.56 251 LEU A N 1
ATOM 1855 C CA . LEU A 1 251 ? 1.088 8.796 1.226 1.00 94.56 251 LEU A CA 1
ATOM 1856 C C . LEU A 1 251 ? 2.553 9.227 1.064 1.00 94.56 251 LEU A C 1
ATOM 1858 O O . LEU A 1 251 ? 3.355 9.134 1.998 1.00 94.56 251 LEU A O 1
ATOM 1862 N N . VAL A 1 252 ? 2.920 9.742 -0.112 1.00 95.00 252 VAL A N 1
ATOM 1863 C CA . VAL A 1 252 ? 4.255 10.296 -0.361 1.00 95.00 252 VAL A CA 1
ATOM 1864 C C . VAL A 1 252 ? 4.505 11.507 0.535 1.00 95.00 252 VAL A C 1
ATOM 1866 O O . VAL A 1 252 ? 5.585 11.595 1.116 1.00 95.00 252 VAL A O 1
ATOM 1869 N N . SER A 1 253 ? 3.535 12.409 0.685 1.00 94.25 253 SER A N 1
ATOM 1870 C CA . SER A 1 253 ? 3.640 13.566 1.584 1.00 94.25 253 SER A CA 1
ATOM 1871 C C . SER A 1 253 ? 3.824 13.136 3.046 1.00 94.25 253 SER A C 1
ATOM 1873 O O . SER A 1 253 ? 4.821 13.502 3.675 1.00 94.25 253 SER A O 1
ATOM 1875 N N . ALA A 1 254 ? 2.939 12.269 3.544 1.00 93.44 254 ALA A N 1
ATOM 1876 C CA . ALA A 1 254 ? 2.923 11.745 4.907 1.00 93.44 254 ALA A CA 1
ATOM 1877 C C . ALA A 1 254 ? 4.199 10.969 5.256 1.00 93.44 254 ALA A C 1
ATOM 1879 O O . ALA A 1 254 ? 4.692 11.056 6.377 1.00 93.44 254 ALA A O 1
ATOM 1880 N N . SER A 1 255 ? 4.789 10.263 4.285 1.00 92.81 255 SER A N 1
ATOM 1881 C CA . SER A 1 255 ? 6.052 9.541 4.484 1.00 92.81 255 SER A CA 1
ATOM 1882 C C . SER A 1 255 ? 7.295 10.439 4.585 1.00 92.81 255 SER A C 1
ATOM 1884 O O . SER A 1 255 ? 8.371 9.941 4.908 1.00 92.81 255 SER A O 1
ATOM 1886 N N . GLY A 1 256 ? 7.183 11.745 4.314 1.00 93.50 256 GLY A N 1
ATOM 1887 C CA . GLY A 1 256 ? 8.321 12.675 4.262 1.00 93.50 256 GLY A CA 1
ATOM 1888 C C . GLY A 1 256 ? 8.898 12.891 2.858 1.00 93.50 256 GLY A C 1
ATOM 1889 O O . GLY A 1 256 ? 9.999 13.425 2.711 1.00 93.50 256 GLY A O 1
ATOM 1890 N N . GLY A 1 257 ? 8.161 12.505 1.816 1.00 93.56 257 GLY A N 1
ATOM 1891 C CA . GLY A 1 257 ? 8.495 12.712 0.410 1.00 93.56 257 GLY A CA 1
ATOM 1892 C C . GLY A 1 257 ? 8.892 11.436 -0.335 1.00 93.56 257 GLY A C 1
ATOM 1893 O O . GLY A 1 257 ? 9.018 10.346 0.218 1.00 93.56 257 GLY A O 1
ATOM 1894 N N . ARG A 1 258 ? 9.133 11.573 -1.646 1.00 90.81 258 ARG A N 1
ATOM 1895 C CA . ARG A 1 258 ? 9.369 10.440 -2.571 1.00 90.81 258 ARG A CA 1
ATOM 1896 C C . ARG A 1 258 ? 10.546 9.532 -2.193 1.00 90.81 258 ARG A C 1
ATOM 1898 O O . ARG A 1 258 ? 10.560 8.356 -2.544 1.00 90.81 258 ARG A O 1
ATOM 1905 N N . GLU A 1 259 ? 11.555 10.085 -1.524 1.00 92.12 259 GLU A N 1
ATOM 1906 C CA . GLU A 1 259 ? 12.757 9.355 -1.101 1.00 92.12 259 GLU A CA 1
ATOM 1907 C C . GLU A 1 259 ? 12.472 8.421 0.074 1.00 92.12 259 GLU A C 1
ATOM 1909 O O . GLU A 1 259 ? 13.106 7.373 0.199 1.00 92.12 259 GLU A O 1
ATOM 1914 N N . GLU A 1 260 ? 11.487 8.781 0.890 1.00 93.31 260 GLU A N 1
ATOM 1915 C CA . GLU A 1 260 ? 11.046 8.019 2.048 1.00 93.31 260 GLU A CA 1
ATOM 1916 C C . GLU A 1 260 ? 9.965 7.014 1.637 1.00 93.31 260 GLU A C 1
ATOM 1918 O O . GLU A 1 260 ? 10.026 5.844 2.017 1.00 93.31 260 GLU A O 1
ATOM 1923 N N . ALA A 1 261 ? 9.062 7.417 0.737 1.00 92.50 261 ALA A N 1
ATOM 1924 C CA . ALA A 1 261 ? 8.032 6.550 0.173 1.00 92.50 261 ALA A CA 1
ATOM 1925 C C . ALA A 1 261 ? 8.599 5.278 -0.475 1.00 92.50 261 ALA A C 1
ATOM 1927 O O . ALA A 1 261 ? 7.942 4.247 -0.458 1.00 92.50 261 ALA A O 1
ATOM 1928 N N . ARG A 1 262 ? 9.836 5.288 -0.999 1.00 94.00 262 ARG A N 1
ATOM 1929 C CA . ARG A 1 262 ? 10.473 4.092 -1.596 1.00 94.00 262 ARG A CA 1
ATOM 1930 C C . ARG A 1 262 ? 10.632 2.912 -0.628 1.00 94.00 262 ARG A C 1
ATOM 1932 O O . ARG A 1 262 ? 10.873 1.796 -1.078 1.00 94.00 262 ARG A O 1
ATOM 1939 N N . TYR A 1 263 ? 10.589 3.167 0.680 1.00 93.94 263 TYR A N 1
ATOM 1940 C CA . TYR A 1 263 ? 10.636 2.127 1.708 1.00 93.94 263 TYR A CA 1
ATOM 1941 C C . TYR A 1 263 ? 9.262 1.483 1.938 1.00 93.94 263 TYR A C 1
ATOM 1943 O O . TYR A 1 263 ? 9.169 0.437 2.575 1.00 93.94 263 TYR A O 1
ATOM 1951 N N . LEU A 1 264 ? 8.199 2.064 1.393 1.00 94.81 264 LEU A N 1
ATOM 1952 C CA . LEU A 1 264 ? 6.885 1.449 1.353 1.00 94.81 264 LEU A CA 1
ATOM 1953 C C . LEU A 1 264 ? 6.834 0.471 0.173 1.00 94.81 264 LEU A C 1
ATOM 1955 O O . LEU A 1 264 ? 7.179 0.816 -0.963 1.00 94.81 264 LEU A O 1
ATOM 1959 N N . SER A 1 265 ? 6.411 -0.761 0.450 1.00 95.88 265 SER A N 1
ATOM 1960 C CA . SER A 1 265 ? 6.078 -1.730 -0.593 1.00 95.88 265 SER A CA 1
ATOM 1961 C C . SER A 1 265 ? 4.960 -1.210 -1.507 1.00 95.88 265 SER A C 1
ATOM 1963 O O . SER A 1 265 ? 4.159 -0.370 -1.097 1.00 95.88 265 SER A O 1
ATOM 1965 N N . GLY A 1 266 ? 4.935 -1.694 -2.756 1.00 94.69 266 GLY A N 1
ATOM 1966 C CA . GLY A 1 266 ? 3.854 -1.396 -3.704 1.00 94.69 266 GLY A CA 1
ATOM 1967 C C . GLY A 1 266 ? 2.516 -1.878 -3.155 1.00 94.69 266 GLY A C 1
ATOM 1968 O O . GLY A 1 266 ? 1.609 -1.080 -2.979 1.00 94.69 266 GLY A O 1
ATOM 1969 N N . GLU A 1 267 ? 2.465 -3.146 -2.762 1.00 95.69 267 GLU A N 1
ATOM 1970 C CA . GLU A 1 267 ? 1.430 -3.718 -1.900 1.00 95.69 267 GLU A CA 1
ATOM 1971 C C . GLU A 1 267 ? 2.015 -3.784 -0.494 1.00 95.69 267 GLU A C 1
ATOM 1973 O O . GLU A 1 267 ? 3.001 -4.486 -0.258 1.00 95.69 267 GLU A O 1
ATOM 1978 N N . HIS A 1 268 ? 1.510 -2.956 0.412 1.00 95.38 268 HIS A N 1
ATOM 1979 C CA . HIS A 1 268 ? 1.994 -2.900 1.789 1.00 95.38 268 HIS A CA 1
ATOM 1980 C C . HIS A 1 268 ? 1.028 -3.608 2.728 1.00 95.38 268 HIS A C 1
ATOM 1982 O O . HIS A 1 268 ? 1.451 -4.405 3.562 1.00 95.38 268 HIS A O 1
ATOM 1988 N N . LEU A 1 269 ? -0.257 -3.326 2.549 1.00 96.31 269 LEU A N 1
ATOM 1989 C CA . LEU A 1 269 ? -1.363 -3.906 3.283 1.00 96.31 269 LEU A CA 1
ATOM 1990 C C . LEU A 1 269 ? -2.357 -4.517 2.304 1.00 96.31 269 LEU A C 1
ATOM 1992 O O . LEU A 1 269 ? -2.527 -4.011 1.196 1.00 96.31 269 LEU A O 1
ATOM 1996 N N . GLU A 1 270 ? -3.025 -5.561 2.759 1.00 96.25 270 GLU A N 1
ATOM 1997 C CA . GLU A 1 270 ? -4.214 -6.136 2.139 1.00 96.25 270 GLU A CA 1
ATOM 1998 C C . GLU A 1 270 ? -5.336 -6.122 3.177 1.00 96.25 270 GLU A C 1
ATOM 2000 O O . GLU A 1 270 ? -5.088 -6.424 4.352 1.00 96.25 270 GLU A O 1
ATOM 2005 N N . PHE A 1 271 ? -6.540 -5.747 2.757 1.00 96.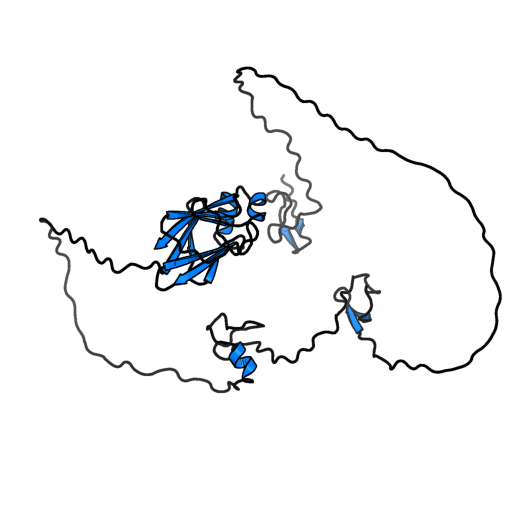25 271 PHE A N 1
ATOM 2006 C CA . PHE A 1 271 ? -7.726 -5.718 3.605 1.00 96.25 271 PHE A CA 1
ATOM 2007 C C . PHE A 1 271 ? -8.673 -6.861 3.255 1.00 96.25 271 PHE A C 1
ATOM 2009 O O . PHE A 1 271 ? -8.869 -7.187 2.088 1.00 96.25 271 PHE A O 1
ATOM 2016 N N . ALA A 1 272 ? -9.284 -7.448 4.278 1.00 95.00 272 ALA A N 1
ATOM 2017 C CA . ALA A 1 272 ? -10.327 -8.456 4.135 1.00 95.00 272 ALA A CA 1
ATOM 2018 C C . ALA A 1 272 ? -11.528 -8.053 4.988 1.00 95.00 272 ALA A C 1
ATOM 2020 O O . ALA A 1 272 ? -11.367 -7.651 6.145 1.00 95.00 272 ALA A O 1
ATOM 2021 N N . VAL A 1 273 ? -12.730 -8.142 4.427 1.00 92.81 273 VAL A N 1
ATOM 2022 C CA . VAL A 1 273 ? -13.972 -7.809 5.135 1.00 92.81 273 VAL A CA 1
ATOM 2023 C C . VAL A 1 273 ? -14.739 -9.099 5.379 1.00 92.81 273 VAL A C 1
ATOM 2025 O O . VAL A 1 273 ? -15.257 -9.722 4.454 1.00 92.81 273 VAL A O 1
ATOM 2028 N N . GLU A 1 274 ? -14.838 -9.498 6.643 1.00 91.88 274 GLU A N 1
ATOM 2029 C CA . GLU A 1 274 ? -15.570 -10.692 7.060 1.00 91.88 274 GLU A CA 1
ATOM 2030 C C . GLU A 1 274 ? -16.885 -10.335 7.770 1.00 91.88 274 GLU A C 1
ATOM 2032 O O . GLU A 1 274 ? -17.123 -9.196 8.172 1.00 91.88 274 GLU A O 1
ATOM 2037 N N . ASP A 1 275 ? -17.731 -11.346 8.011 1.00 86.62 275 ASP A N 1
ATOM 2038 C CA . ASP A 1 275 ? -19.012 -11.202 8.723 1.00 86.62 275 ASP A CA 1
ATOM 2039 C C . ASP A 1 275 ? -18.880 -10.621 10.148 1.00 86.62 275 ASP A C 1
ATOM 2041 O O . ASP A 1 275 ? -19.891 -10.260 10.752 1.00 86.62 275 ASP A O 1
ATOM 2045 N N . ASP A 1 276 ? -17.673 -10.587 10.725 1.00 89.00 276 ASP A N 1
ATOM 2046 C CA . ASP A 1 276 ? -17.425 -10.060 12.069 1.00 89.00 276 ASP A CA 1
ATOM 2047 C C . ASP A 1 276 ? -16.564 -8.785 12.115 1.00 89.00 276 ASP A C 1
ATOM 2049 O O . ASP A 1 276 ? -16.400 -8.220 13.201 1.00 89.00 276 ASP A O 1
ATOM 2053 N N . GLY A 1 277 ? -16.063 -8.289 10.980 1.00 90.69 277 GLY A N 1
ATOM 2054 C CA . GLY A 1 277 ? -15.379 -6.997 10.876 1.00 90.69 277 GLY A CA 1
ATOM 2055 C C . GLY A 1 277 ? -14.320 -6.949 9.778 1.00 90.69 277 GLY A C 1
ATOM 2056 O O . GLY A 1 277 ? -14.211 -7.857 8.959 1.00 90.69 277 GLY A O 1
ATOM 2057 N N . VAL A 1 278 ? -13.513 -5.885 9.798 1.00 94.62 278 VAL A N 1
ATOM 2058 C CA . VAL A 1 278 ? -12.421 -5.686 8.839 1.00 94.62 278 VAL A CA 1
ATOM 2059 C C . VAL A 1 278 ? -11.090 -6.141 9.427 1.00 94.62 278 VAL A C 1
ATOM 2061 O O . VAL A 1 278 ? -10.761 -5.861 10.585 1.00 94.62 278 VAL A O 1
ATOM 2064 N N . TYR A 1 279 ? -10.309 -6.819 8.602 1.00 95.12 279 TYR A N 1
ATOM 2065 C CA . TYR A 1 279 ? -8.995 -7.345 8.913 1.00 95.12 279 TYR A CA 1
ATOM 2066 C C . TYR A 1 279 ? -7.947 -6.747 7.983 1.00 95.12 279 TYR A C 1
ATOM 2068 O O . TYR A 1 279 ? -8.239 -6.343 6.858 1.00 95.12 279 TYR A O 1
ATOM 2076 N N . VAL A 1 280 ? -6.711 -6.693 8.468 1.00 96.56 280 VAL A N 1
ATOM 2077 C CA . VAL A 1 280 ? -5.552 -6.234 7.709 1.00 96.56 280 VAL A CA 1
ATOM 2078 C C . VAL A 1 280 ? -4.426 -7.252 7.793 1.00 96.56 280 VAL A C 1
ATOM 2080 O O . VAL A 1 280 ? -4.132 -7.794 8.863 1.00 96.56 280 VAL A O 1
ATOM 2083 N N . THR A 1 281 ? -3.759 -7.470 6.667 1.00 96.81 281 THR A N 1
ATOM 2084 C CA . THR A 1 281 ? -2.566 -8.309 6.565 1.00 96.81 281 THR A CA 1
ATOM 2085 C C . THR A 1 281 ? -1.388 -7.475 6.072 1.00 96.81 281 THR A C 1
ATOM 2087 O O . THR A 1 281 ? -1.462 -6.806 5.043 1.00 96.81 281 THR A O 1
ATOM 2090 N N . ASP A 1 282 ? -0.272 -7.525 6.803 1.00 96.88 282 ASP A N 1
ATOM 2091 C CA . ASP A 1 282 ? 0.995 -6.919 6.381 1.00 96.88 282 ASP A CA 1
ATOM 2092 C C . ASP A 1 282 ? 1.694 -7.813 5.348 1.00 96.88 282 ASP A C 1
ATOM 2094 O O . ASP A 1 282 ? 2.324 -8.814 5.697 1.00 96.88 282 ASP A O 1
ATOM 2098 N N . VAL A 1 283 ? 1.589 -7.437 4.073 1.00 95.50 283 VAL A N 1
ATOM 2099 C CA . VAL A 1 283 ? 2.260 -8.103 2.938 1.00 95.50 283 VAL A CA 1
ATOM 2100 C C . VAL A 1 283 ? 3.586 -7.424 2.569 1.00 95.50 283 VAL A C 1
ATOM 2102 O O . VAL A 1 283 ? 4.268 -7.805 1.613 1.00 95.50 283 VAL A O 1
ATOM 2105 N N . SER A 1 284 ? 3.980 -6.400 3.330 1.00 94.00 284 SER A N 1
ATOM 2106 C CA . SER A 1 284 ? 5.132 -5.565 3.024 1.00 94.00 284 SER A CA 1
ATOM 2107 C C . SER A 1 284 ? 6.483 -6.242 3.285 1.00 94.00 284 SER A C 1
ATOM 2109 O O . SER A 1 284 ? 6.621 -7.249 3.977 1.00 94.00 284 SER A O 1
ATOM 2111 N N . THR A 1 285 ? 7.550 -5.642 2.745 1.00 93.62 285 THR A N 1
ATOM 2112 C CA . THR A 1 285 ? 8.935 -6.083 2.995 1.00 93.62 285 THR A CA 1
ATOM 2113 C C . THR A 1 285 ? 9.554 -5.403 4.216 1.00 93.62 285 THR A C 1
ATOM 2115 O O . THR A 1 285 ? 10.453 -5.960 4.846 1.00 93.62 285 THR A O 1
ATOM 2118 N N . ASN A 1 286 ? 9.113 -4.183 4.532 1.00 92.31 286 ASN A N 1
ATOM 2119 C CA . ASN A 1 286 ? 9.703 -3.352 5.588 1.00 92.31 286 ASN A CA 1
ATOM 2120 C C . ASN A 1 286 ? 8.878 -3.336 6.884 1.00 92.31 286 ASN A C 1
ATOM 2122 O O . ASN A 1 286 ? 9.320 -2.742 7.869 1.00 92.31 286 ASN A O 1
ATOM 2126 N N . GLY A 1 287 ? 7.753 -4.048 6.892 1.00 94.06 287 GLY A N 1
ATOM 2127 C CA . GLY A 1 287 ? 6.911 -4.288 8.049 1.00 94.06 287 GLY A CA 1
ATOM 2128 C C . GLY A 1 287 ? 5.947 -3.147 8.356 1.00 94.06 287 GLY A C 1
ATOM 2129 O O . GLY A 1 287 ? 6.232 -1.969 8.111 1.00 94.06 287 GLY A O 1
ATOM 2130 N N . THR A 1 288 ? 4.851 -3.525 9.001 1.00 96.44 288 THR A N 1
ATOM 2131 C CA . THR A 1 288 ? 3.818 -2.629 9.526 1.00 96.44 288 THR A CA 1
ATOM 2132 C C . THR A 1 288 ? 3.744 -2.720 11.049 1.00 96.44 288 THR A C 1
ATOM 2134 O O . THR A 1 288 ? 3.994 -3.773 11.643 1.00 96.44 288 THR A O 1
ATOM 2137 N N . LYS A 1 289 ? 3.382 -1.622 11.723 1.00 96.69 289 LYS A N 1
ATOM 2138 C CA . LYS A 1 289 ? 2.977 -1.654 13.137 1.00 96.69 289 LYS A CA 1
ATOM 2139 C C . LYS A 1 289 ? 1.535 -1.193 13.315 1.00 96.69 289 LYS A C 1
ATOM 2141 O O . LYS A 1 289 ? 1.193 -0.121 12.837 1.00 96.69 289 LYS A O 1
ATOM 2146 N N . ARG A 1 290 ? 0.745 -1.928 14.102 1.00 96.00 290 ARG A N 1
ATOM 2147 C CA . ARG A 1 290 ? -0.559 -1.487 14.624 1.00 96.00 290 ARG A CA 1
ATOM 2148 C C . ARG A 1 290 ? -0.407 -0.941 16.030 1.00 96.00 290 ARG A C 1
ATOM 2150 O O . ARG A 1 290 ? 0.115 -1.638 16.904 1.00 96.00 290 ARG A O 1
ATOM 2157 N N . ASN A 1 291 ? -0.843 0.288 16.282 1.00 94.38 291 ASN A N 1
ATOM 2158 C CA . ASN A 1 291 ? -0.783 0.923 17.605 1.00 94.38 291 ASN A CA 1
ATOM 2159 C C . ASN A 1 291 ? 0.618 0.830 18.249 1.00 94.38 291 ASN A C 1
ATOM 2161 O O . ASN A 1 291 ? 0.772 0.563 19.445 1.00 94.38 291 ASN A O 1
ATOM 2165 N N . GLY A 1 292 ? 1.666 0.967 17.427 1.00 92.50 292 GLY A N 1
ATOM 2166 C CA . GLY A 1 292 ? 3.071 0.847 17.831 1.00 92.50 292 GLY A CA 1
ATOM 2167 C C . GLY A 1 292 ? 3.591 -0.584 18.052 1.00 92.50 292 GLY A C 1
ATOM 2168 O O . GLY A 1 292 ? 4.769 -0.751 18.381 1.00 92.50 292 GLY A O 1
ATOM 2169 N N . THR A 1 293 ? 2.766 -1.615 17.859 1.00 94.88 293 THR A N 1
ATOM 2170 C CA . THR A 1 293 ? 3.157 -3.034 17.913 1.00 94.88 293 THR A CA 1
ATOM 2171 C C . THR A 1 293 ? 3.368 -3.566 16.502 1.00 94.88 293 THR A C 1
ATOM 2173 O O . THR A 1 293 ? 2.488 -3.431 15.666 1.00 94.88 293 THR A O 1
ATOM 2176 N N . ALA A 1 294 ? 4.536 -4.150 16.224 1.00 94.38 294 ALA A N 1
ATOM 2177 C CA . ALA A 1 294 ? 4.810 -4.742 14.916 1.00 94.38 294 ALA A CA 1
ATOM 2178 C C . ALA A 1 294 ? 3.859 -5.910 14.637 1.00 94.38 294 ALA A C 1
ATOM 2180 O O . ALA A 1 294 ? 3.694 -6.769 15.503 1.00 94.38 294 ALA A O 1
ATOM 2181 N N . MET A 1 295 ? 3.279 -5.917 13.441 1.00 93.44 295 MET A N 1
ATOM 2182 C CA . MET A 1 295 ? 2.497 -7.036 12.936 1.00 93.44 295 MET A CA 1
ATOM 2183 C C . MET A 1 295 ? 3.440 -8.182 12.557 1.00 93.44 295 MET A C 1
ATOM 2185 O O . MET A 1 295 ? 4.568 -7.963 12.111 1.00 93.44 295 MET A O 1
ATOM 2189 N N . ASP A 1 296 ? 2.981 -9.419 12.727 1.00 89.81 296 ASP A N 1
ATOM 2190 C CA . ASP A 1 296 ? 3.759 -10.620 12.395 1.00 89.81 296 ASP A CA 1
ATOM 2191 C C . ASP A 1 296 ? 3.508 -11.115 10.949 1.00 89.81 296 ASP A C 1
ATOM 2193 O O . ASP A 1 296 ? 3.886 -12.238 10.607 1.00 89.81 296 ASP A O 1
ATOM 2197 N N . GLY A 1 297 ? 2.833 -10.314 10.110 1.00 85.06 297 GLY A N 1
ATOM 2198 C CA . GLY A 1 297 ? 2.389 -10.694 8.758 1.00 85.06 297 GLY A CA 1
ATOM 2199 C C . GLY A 1 297 ? 1.212 -11.677 8.737 1.00 85.06 297 GLY A C 1
ATOM 2200 O O . GLY A 1 297 ? 0.898 -12.253 7.702 1.00 85.06 297 GLY A O 1
ATOM 2201 N N . SER A 1 298 ? 0.595 -11.925 9.894 1.00 90.19 298 SER A N 1
ATOM 2202 C CA . SER A 1 298 ? -0.687 -12.627 9.985 1.00 90.19 298 SER A CA 1
ATOM 2203 C C . SER A 1 298 ? -1.824 -11.617 9.926 1.00 90.19 298 SER A C 1
ATOM 2205 O O . SER A 1 298 ? -1.635 -10.465 10.306 1.00 90.19 298 SER A O 1
ATOM 2207 N N . GLU A 1 299 ? -2.990 -12.082 9.503 1.00 93.00 299 GLU A N 1
ATOM 2208 C CA . GLU A 1 299 ? -4.215 -11.295 9.485 1.00 93.00 299 GLU A CA 1
ATOM 2209 C C . GLU A 1 299 ? -4.594 -10.840 10.905 1.00 93.00 299 GLU A C 1
ATOM 2211 O O . GLU A 1 299 ? -4.657 -11.643 11.847 1.00 93.00 299 GLU A O 1
ATOM 2216 N N . GLU A 1 300 ? -4.804 -9.537 11.071 1.00 94.25 300 GLU A N 1
ATOM 2217 C CA . GLU A 1 300 ? -5.186 -8.922 12.334 1.00 94.25 300 GLU A CA 1
ATOM 2218 C C . GLU A 1 300 ? -6.442 -8.068 12.177 1.00 94.25 300 GLU A C 1
ATOM 2220 O O . GLU A 1 300 ? -6.558 -7.262 11.259 1.00 94.25 300 GLU A O 1
ATOM 2225 N N . LYS A 1 301 ? -7.372 -8.212 13.123 1.00 94.75 301 LYS A N 1
ATOM 2226 C CA . LYS A 1 301 ? -8.606 -7.428 13.144 1.00 94.75 301 LYS A CA 1
ATOM 2227 C C . LYS A 1 301 ? -8.318 -5.959 13.448 1.00 94.75 301 LYS A C 1
ATOM 2229 O O . LYS A 1 301 ? -7.614 -5.667 14.423 1.00 94.75 301 LYS A O 1
ATOM 2234 N N . LEU A 1 302 ? -8.897 -5.069 12.649 1.00 94.38 302 LEU A N 1
ATOM 2235 C CA . LEU A 1 302 ? -8.864 -3.627 12.863 1.00 94.38 302 LEU A CA 1
ATOM 2236 C C . LEU A 1 302 ? -9.963 -3.185 13.831 1.00 94.38 302 LEU A C 1
ATOM 2238 O O . LEU A 1 302 ? -11.070 -3.728 13.843 1.00 94.38 302 LEU A O 1
ATOM 2242 N N . GLU A 1 303 ? -9.649 -2.171 14.630 1.00 92.88 303 GLU A N 1
ATOM 2243 C CA . GLU A 1 303 ? -10.605 -1.449 15.469 1.00 92.88 303 GLU A CA 1
ATOM 2244 C C . GLU A 1 303 ? -10.697 0.018 15.015 1.00 92.88 303 GLU A C 1
ATOM 2246 O O . GLU A 1 303 ? -9.740 0.578 14.476 1.00 92.88 303 GLU A O 1
ATOM 2251 N N . ASP A 1 304 ? -11.852 0.657 15.223 1.00 93.38 304 ASP A N 1
ATOM 2252 C CA . ASP A 1 304 ? -12.003 2.085 14.930 1.00 93.38 304 ASP A CA 1
ATOM 2253 C C . ASP A 1 304 ? -11.035 2.914 15.788 1.00 93.38 304 ASP A C 1
ATOM 2255 O O . ASP A 1 304 ? -10.950 2.740 17.010 1.00 93.38 304 ASP A O 1
ATOM 2259 N N . GLY A 1 305 ? -10.300 3.817 15.139 1.00 93.06 305 GLY A N 1
ATOM 2260 C CA . GLY A 1 305 ? -9.254 4.616 15.768 1.00 93.06 305 GLY A CA 1
ATOM 2261 C C . GLY A 1 305 ? -7.913 3.898 15.934 1.00 93.06 305 GLY A C 1
ATOM 2262 O O . GLY A 1 305 ? -7.048 4.430 16.635 1.00 93.06 305 GLY A O 1
ATOM 2263 N N . ASP A 1 306 ? -7.721 2.722 15.328 1.00 96.25 306 ASP A N 1
ATOM 2264 C CA . ASP A 1 306 ? -6.395 2.111 15.218 1.00 96.25 306 ASP A CA 1
ATOM 2265 C C . ASP A 1 306 ? -5.444 2.999 14.403 1.00 96.25 306 ASP A C 1
ATOM 2267 O O . ASP A 1 306 ? -5.839 3.669 13.453 1.00 96.25 306 ASP A O 1
ATOM 2271 N N . THR A 1 307 ? -4.158 2.963 14.744 1.00 96.44 307 THR A N 1
ATOM 2272 C CA . THR A 1 307 ? -3.107 3.638 13.971 1.00 96.44 307 THR A CA 1
ATOM 2273 C C . THR A 1 307 ? -2.185 2.607 13.326 1.00 96.44 307 THR A C 1
ATOM 2275 O O . THR A 1 307 ? -1.685 1.698 14.002 1.00 96.44 307 THR A O 1
ATOM 2278 N N . LEU A 1 308 ? -1.910 2.767 12.033 1.00 96.56 308 LEU A N 1
ATOM 2279 C CA . LEU A 1 308 ? -0.995 1.938 11.252 1.00 96.56 308 LEU A CA 1
ATOM 2280 C C . LEU A 1 308 ? 0.264 2.732 10.890 1.00 96.56 308 LEU A C 1
ATOM 2282 O O . LEU A 1 308 ? 0.199 3.782 10.258 1.00 96.56 308 LEU A O 1
ATOM 2286 N N . GLU A 1 309 ? 1.429 2.217 11.278 1.00 96.56 309 GLU A N 1
ATOM 2287 C CA . GLU A 1 309 ? 2.734 2.781 10.930 1.00 96.56 309 GLU A CA 1
ATOM 2288 C C . GLU A 1 309 ? 3.415 1.891 9.882 1.00 96.56 309 GLU A C 1
ATOM 2290 O O . GLU A 1 309 ? 3.812 0.760 10.179 1.00 96.56 309 GLU A O 1
ATOM 2295 N N . LEU A 1 310 ? 3.585 2.408 8.665 1.00 95.94 310 LEU A N 1
ATOM 2296 C CA . LEU A 1 310 ? 4.153 1.674 7.534 1.00 95.94 310 LEU A CA 1
ATOM 2297 C C . LEU A 1 310 ? 5.649 1.945 7.402 1.00 95.94 310 LEU A C 1
ATOM 2299 O O . LEU A 1 310 ? 6.070 3.100 7.265 1.00 95.94 310 LEU A O 1
ATOM 2303 N N . ALA A 1 311 ? 6.469 0.891 7.441 1.00 94.25 311 ALA A N 1
ATOM 2304 C CA . ALA A 1 311 ? 7.937 0.948 7.373 1.00 94.25 311 ALA A CA 1
ATOM 2305 C C . ALA A 1 311 ? 8.608 1.947 8.350 1.00 94.25 311 ALA A C 1
ATOM 2307 O O . ALA A 1 311 ? 9.768 2.328 8.155 1.00 94.25 311 ALA A O 1
ATOM 2308 N N . GLY A 1 312 ? 7.898 2.413 9.383 1.00 93.62 312 GLY A N 1
ATOM 2309 C CA . GLY A 1 312 ? 8.353 3.498 10.255 1.00 93.62 312 GLY A CA 1
ATOM 2310 C C . GLY A 1 312 ? 8.480 4.861 9.568 1.00 93.62 312 GLY A C 1
ATOM 2311 O O . GLY A 1 312 ? 9.296 5.671 10.012 1.00 93.62 312 GLY A O 1
ATOM 2312 N N . ARG A 1 313 ? 7.757 5.092 8.463 1.00 94.62 313 ARG A N 1
ATOM 2313 C CA . ARG A 1 313 ? 7.812 6.334 7.668 1.00 94.62 313 ARG A CA 1
ATOM 2314 C C . ARG A 1 313 ? 6.477 7.050 7.572 1.00 94.62 313 ARG A C 1
ATOM 2316 O O . ARG A 1 313 ? 6.467 8.265 7.696 1.00 94.62 313 ARG A O 1
ATOM 2323 N N . ALA A 1 314 ? 5.394 6.314 7.341 1.00 94.06 314 ALA A N 1
ATOM 2324 C CA . ALA A 1 314 ? 4.050 6.873 7.255 1.00 94.06 314 ALA A CA 1
ATOM 2325 C C . ALA A 1 314 ? 3.213 6.389 8.439 1.00 94.06 314 ALA A C 1
ATOM 2327 O O . ALA A 1 314 ? 3.263 5.206 8.772 1.00 94.06 314 ALA A O 1
ATOM 2328 N N . GLU A 1 315 ? 2.468 7.302 9.052 1.00 95.12 315 GLU A N 1
ATOM 2329 C CA . GLU A 1 315 ? 1.462 7.020 10.076 1.00 95.12 315 GLU A CA 1
ATOM 2330 C C . GLU A 1 315 ? 0.084 7.306 9.475 1.00 95.12 315 GLU A C 1
ATOM 2332 O O . GLU A 1 315 ? -0.082 8.302 8.768 1.00 95.12 315 GLU A O 1
ATOM 2337 N N . ILE A 1 316 ? -0.859 6.394 9.692 1.00 96.25 316 ILE A N 1
ATOM 2338 C CA . ILE A 1 316 ? -2.182 6.394 9.069 1.00 96.25 316 ILE A CA 1
ATOM 2339 C C . ILE A 1 316 ? -3.209 6.043 10.137 1.00 96.25 316 ILE A C 1
ATOM 2341 O O . ILE A 1 316 ? -3.019 5.076 10.879 1.00 96.25 316 ILE A O 1
ATOM 2345 N N . ASP A 1 317 ? -4.300 6.796 10.195 1.00 96.69 317 ASP A N 1
ATOM 2346 C CA . ASP A 1 317 ? -5.392 6.546 11.132 1.00 96.69 317 ASP A CA 1
ATOM 2347 C C . ASP A 1 317 ? -6.503 5.730 10.464 1.00 96.69 317 ASP A C 1
ATOM 2349 O O . ASP A 1 317 ? -6.899 5.993 9.329 1.00 96.69 317 ASP A O 1
ATOM 2353 N N . VAL A 1 318 ? -7.020 4.736 11.179 1.00 96.12 318 VAL A N 1
ATOM 2354 C CA . VAL A 1 318 ? -8.083 3.840 10.722 1.00 96.12 318 VAL A CA 1
ATOM 2355 C C . VAL A 1 318 ? -9.424 4.332 11.249 1.00 96.12 318 VAL A C 1
ATOM 2357 O O . VAL A 1 318 ? -9.590 4.585 12.444 1.00 96.12 318 VAL A O 1
ATOM 2360 N N . LYS A 1 319 ? -10.404 4.418 10.355 1.00 93.94 319 LYS A N 1
ATOM 2361 C CA . LYS A 1 319 ? -11.812 4.656 10.667 1.00 93.94 319 LYS A CA 1
ATOM 2362 C C . LYS A 1 319 ? -12.648 3.538 10.081 1.00 93.94 319 LYS A C 1
ATOM 2364 O O . LYS A 1 319 ? -12.524 3.232 8.897 1.00 93.94 319 LYS A O 1
ATOM 2369 N N . LEU A 1 320 ? -13.488 2.939 10.910 1.00 89.75 320 LEU A N 1
ATOM 2370 C CA . LEU A 1 320 ? -14.404 1.886 10.483 1.00 89.75 320 LEU A CA 1
ATOM 2371 C C . LEU A 1 320 ? -15.818 2.463 10.413 1.00 89.75 320 LEU A C 1
ATOM 2373 O O . LEU A 1 320 ? -16.220 3.228 11.294 1.00 89.75 320 LEU A O 1
ATOM 2377 N N . SER A 1 321 ? -16.540 2.131 9.346 1.00 76.44 321 SER A N 1
ATOM 2378 C CA . SER A 1 321 ? -17.872 2.663 9.042 1.00 76.44 321 SER A CA 1
ATOM 2379 C C . SER A 1 321 ? -18.826 1.607 8.523 1.00 76.44 321 SER A C 1
ATOM 2381 O O . SER A 1 321 ? -18.344 0.565 8.021 1.00 76.44 321 SER A O 1
#

pLDDT: mean 71.79, std 21.4, range [36.91, 96.88]

Secondary structure (DSSP, 8-state):
------EE-TTT--EE-STTTTTB-TTT-PBPTT--------------------------------------------------------------------EEE-TTT--EEETT-SB-TTT--B----------------B-TTT--B-SS-SB-TTT--BHHHHHHHT--------------------------------------------S----SSEEEEETTEEEEE-TT-EESSSSSTTHHHHHHHTTSHHHHTTS-SS-EEEEEETTEEEEEE--SS-EEETTEEP-SS-EE--TT-EEEETTTEEEEEEE-

Foldseek 3Di:
DDPQPWDADPPPRDTDRCQVVVQADPPPRDGHPPDDDPPDDDDDDDDDDDDDDDDDDDDDDDDDDDDDDDDDDDDDDDDDDDDDDDDDDDDDDDDDDDPPFDWDADPVPRDTHGLPDQADPPPGHGHDRPPPDDPPPQVAPQADLPPRHGDGPDQADPPPRHGVVVCSVVPDDPPPDDDDDDDDDDDDDDDDDDDDDDDDDDDDDDDDPPPVPPPPPPAFQWKWKAQPNDTDIDGAFDFDACAPDPCNVSQQVQLVHPVSSVQIDNGQWTWHQDPRYIKIFGPTPLFKDKPNHTDPRDIDGDDAQIWIQTSVRHIIGMHTD

InterPro domains:
  IPR000253 Forkhead-associated (FHA) domain [PF00498] (261-310)
  IPR000253 Forkhead-associated (FHA) domain [PS50006] (238-295)
  IPR008984 SMAD/FHA domain superfamily [SSF49879] (238-312)
  IPR025874 Double zinc ribbon [PF12773] (106-161)

Organism: NCBI:txid2950540